Protein AF-A0A2V5TT77-F1 (afdb_monomer_lite)

Foldseek 3Di:
DLQVCLVVQVLLQQDWPDDPPQDDDPFDKDWDDDNFKTKMKTFAPCCVSVQSRCCNTRNHFPDDWDQDQPADWGKTKTWRDDRRQKTWMKMWTAAPVRTIMIMIMIGGHPPPPPDPRPQHVVSVNVVVVVCVVVVVVDVPLLLVLFVVAQVQCCVPPPVNVLVCLQANNVQKFWGWPPSVPQIKTWIWGDDLLWKIKIKIWGFDAPSVVSHTDDTDDWIKMWMWTFPAWDADPVRQIDTDIPTDPDIDGNVLSVVCSVVSNPCVSRPDDDDNPDHYPCSVSNSCNVCCVRVCCVPPVSVVVVVVVVVVVVVVVVVPDDPDDDDDDD

Structure (mmCIF, N/CA/C/O backbone):
data_AF-A0A2V5TT77-F1
#
_entry.id   AF-A0A2V5TT77-F1
#
loop_
_atom_site.group_PDB
_atom_site.id
_atom_site.type_symbol
_atom_site.label_atom_id
_atom_site.label_alt_id
_atom_site.label_comp_id
_atom_site.label_asym_id
_atom_site.label_entity_id
_atom_site.label_seq_id
_atom_site.pdbx_PDB_ins_code
_atom_site.Cartn_x
_atom_site.Cartn_y
_atom_site.Cartn_z
_atom_site.occupancy
_atom_site.B_iso_or_equiv
_atom_site.auth_seq_id
_atom_site.auth_comp_id
_atom_site.auth_asym_id
_atom_site.auth_atom_id
_atom_site.pdbx_PDB_model_num
ATOM 1 N N . MET A 1 1 ? -1.693 2.833 25.327 1.00 82.94 1 MET A N 1
ATOM 2 C CA . MET A 1 1 ? -2.095 4.091 24.664 1.00 82.94 1 MET A CA 1
ATOM 3 C C . MET A 1 1 ? -0.901 4.945 24.252 1.00 82.94 1 MET A C 1
ATOM 5 O O . MET A 1 1 ? -0.716 5.120 23.063 1.00 82.94 1 MET A O 1
ATOM 9 N N . GLY A 1 2 ? -0.061 5.432 25.177 1.00 81.69 2 GLY A N 1
ATOM 10 C CA . GLY A 1 2 ? 1.082 6.296 24.823 1.00 81.69 2 GLY A CA 1
ATOM 11 C C . GLY A 1 2 ? 1.991 5.713 23.731 1.00 81.69 2 GLY A C 1
ATOM 12 O O . GLY A 1 2 ? 2.209 6.351 22.710 1.00 81.69 2 GLY A O 1
ATOM 13 N N . ALA A 1 3 ? 2.405 4.448 23.866 1.00 80.44 3 ALA A N 1
ATOM 14 C CA . ALA A 1 3 ? 3.175 3.749 22.828 1.00 80.44 3 ALA A CA 1
ATOM 15 C C . ALA A 1 3 ? 2.463 3.684 21.459 1.00 80.44 3 ALA A C 1
ATOM 17 O O . ALA A 1 3 ? 3.113 3.726 20.420 1.00 80.44 3 ALA A O 1
ATOM 18 N N . PHE A 1 4 ? 1.128 3.620 21.452 1.00 81.94 4 PHE A N 1
ATOM 19 C CA . PHE A 1 4 ? 0.333 3.634 20.225 1.00 81.94 4 PHE A CA 1
ATOM 20 C C . PHE A 1 4 ? 0.364 5.017 19.560 1.00 81.94 4 PHE A C 1
ATOM 22 O O . PHE A 1 4 ? 0.617 5.098 18.364 1.00 81.94 4 PHE A O 1
ATOM 29 N N . ILE A 1 5 ? 0.231 6.104 20.333 1.00 85.88 5 ILE A N 1
ATOM 30 C CA . ILE A 1 5 ? 0.382 7.480 19.823 1.00 85.88 5 ILE A CA 1
ATOM 31 C C . ILE A 1 5 ? 1.762 7.681 19.191 1.00 85.88 5 ILE A C 1
ATOM 33 O O . ILE A 1 5 ? 1.839 8.141 18.058 1.00 85.88 5 ILE A O 1
ATOM 37 N N . LEU A 1 6 ? 2.844 7.291 19.876 1.00 83.56 6 LEU A N 1
ATOM 38 C CA . LEU A 1 6 ? 4.216 7.450 19.357 1.00 83.56 6 LEU A CA 1
ATOM 39 C C . LEU A 1 6 ? 4.449 6.657 18.071 1.00 83.56 6 LEU A C 1
ATOM 41 O O . LEU A 1 6 ? 5.282 7.023 17.253 1.00 83.56 6 LEU A O 1
ATOM 45 N N . ARG A 1 7 ? 3.721 5.560 17.880 1.00 79.19 7 ARG A N 1
ATOM 46 C CA . ARG A 1 7 ? 3.827 4.758 16.666 1.00 79.19 7 ARG A CA 1
ATOM 47 C C . ARG A 1 7 ? 3.025 5.341 15.503 1.00 79.19 7 ARG A C 1
ATOM 49 O O . ARG A 1 7 ? 3.466 5.244 14.359 1.00 79.19 7 ARG A O 1
ATOM 56 N N . MET A 1 8 ? 1.852 5.907 15.781 1.00 80.62 8 MET A N 1
ATOM 57 C CA . MET A 1 8 ? 0.969 6.462 14.752 1.00 80.62 8 MET A CA 1
ATOM 58 C C . MET A 1 8 ? 1.403 7.860 14.319 1.00 80.62 8 MET A C 1
ATOM 60 O O . MET A 1 8 ? 1.3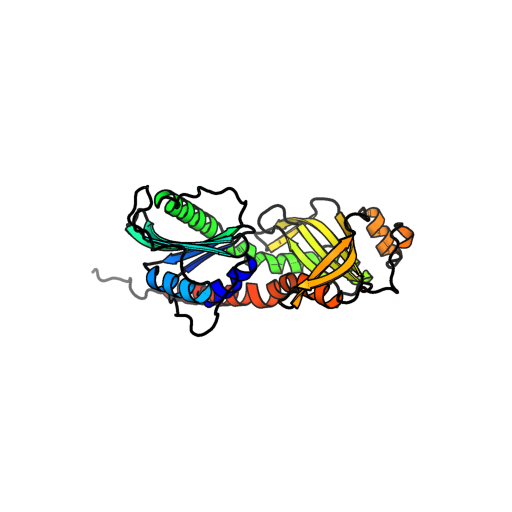99 8.151 13.131 1.00 80.62 8 MET A O 1
ATOM 64 N N . ALA A 1 9 ? 1.824 8.713 15.253 1.00 82.38 9 ALA A N 1
ATOM 65 C CA . ALA A 1 9 ? 2.057 10.128 14.983 1.00 82.38 9 ALA A CA 1
ATOM 66 C C . ALA A 1 9 ? 3.038 10.402 13.817 1.00 82.38 9 ALA A C 1
ATOM 68 O O . ALA A 1 9 ? 2.692 11.214 12.957 1.00 82.38 9 ALA A O 1
ATOM 69 N N . PRO A 1 10 ? 4.185 9.703 13.683 1.00 80.31 10 PRO A N 1
ATOM 70 C CA . PRO A 1 10 ? 5.094 9.917 12.552 1.00 80.31 10 PRO A CA 1
ATOM 71 C C . PRO A 1 10 ? 4.493 9.598 11.178 1.00 80.31 10 PRO A C 1
ATOM 73 O O . PRO A 1 10 ? 4.907 10.185 10.183 1.00 80.31 10 PRO A O 1
ATOM 76 N N . GLN A 1 11 ? 3.502 8.702 11.110 1.00 75.56 11 GLN A N 1
ATOM 77 C CA . GLN A 1 11 ? 2.815 8.347 9.857 1.00 75.56 11 GLN A CA 1
ATOM 78 C C . GLN A 1 11 ? 1.964 9.507 9.328 1.00 75.56 11 GLN A C 1
ATOM 80 O O . GLN A 1 11 ? 1.742 9.619 8.128 1.00 75.56 11 GLN A O 1
ATOM 85 N N . TYR A 1 12 ? 1.550 10.394 10.229 1.00 74.25 12 TYR A N 1
ATOM 86 C CA . TYR A 1 12 ? 0.864 11.646 9.937 1.00 74.25 12 TYR A CA 1
ATOM 87 C C . TYR A 1 12 ? 1.848 12.815 10.030 1.00 74.25 12 TYR A C 1
ATOM 89 O O . TYR A 1 12 ? 1.495 13.876 10.506 1.00 74.25 12 TYR A O 1
ATOM 97 N N . GLY A 1 13 ? 3.128 12.628 9.700 1.00 74.69 13 GLY A N 1
ATOM 98 C CA . GLY A 1 13 ? 4.102 13.725 9.641 1.00 74.69 13 GLY A CA 1
ATOM 99 C C . GLY A 1 13 ? 4.530 14.336 10.985 1.00 74.69 13 GLY A C 1
ATOM 100 O O . GLY A 1 13 ? 5.342 15.267 10.994 1.00 74.69 13 GLY A O 1
ATOM 101 N N . VAL A 1 14 ? 4.060 13.827 12.130 1.00 81.94 14 VAL A N 1
ATOM 102 C CA . VAL A 1 14 ? 4.482 14.351 13.437 1.00 81.94 14 VAL A CA 1
ATOM 103 C C . VAL A 1 14 ? 5.933 13.987 13.723 1.00 81.94 14 VAL A C 1
ATOM 105 O O . VAL A 1 14 ? 6.308 12.817 13.783 1.00 81.94 14 VAL A O 1
ATOM 108 N N . CYS A 1 15 ? 6.741 15.006 14.000 1.00 83.06 15 CYS A N 1
ATOM 109 C CA . CYS A 1 15 ? 8.088 14.826 14.523 1.00 83.06 15 CYS A CA 1
ATOM 110 C C . CYS A 1 15 ? 8.038 14.594 16.042 1.00 83.06 15 CYS A C 1
ATOM 112 O O . CYS A 1 15 ? 7.534 15.440 16.783 1.00 83.06 15 CYS A O 1
ATOM 114 N N . LEU A 1 16 ? 8.551 13.452 16.504 1.00 85.38 16 LEU A N 1
ATOM 115 C CA . LEU A 1 16 ? 8.661 13.130 17.929 1.00 85.38 16 LEU A CA 1
ATOM 116 C C . LEU A 1 16 ? 10.009 13.611 18.478 1.00 85.38 16 LEU A C 1
ATOM 118 O O . LEU A 1 16 ? 11.055 13.293 17.919 1.00 85.38 16 LEU A O 1
ATOM 122 N N . LEU A 1 17 ? 9.980 14.329 19.600 1.00 83.75 17 LEU A N 1
ATOM 123 C CA . LEU A 1 17 ? 11.167 14.822 20.305 1.00 83.75 17 LEU A CA 1
ATOM 124 C C . LEU A 1 17 ? 11.697 13.813 21.330 1.00 83.75 17 LEU A C 1
ATOM 126 O O . LEU A 1 17 ? 12.905 13.693 21.514 1.00 83.75 17 LEU A O 1
ATOM 130 N N . THR A 1 18 ? 10.805 13.080 22.004 1.00 84.12 18 THR A N 1
ATOM 131 C CA . THR A 1 18 ? 11.184 12.005 22.931 1.00 84.12 18 THR A CA 1
ATOM 132 C C . THR A 1 18 ? 10.195 10.849 22.883 1.00 84.12 18 THR A C 1
ATOM 134 O O . THR A 1 18 ? 8.990 11.037 22.725 1.00 84.12 18 THR A O 1
ATOM 137 N N . THR A 1 19 ? 10.714 9.638 23.054 1.00 84.19 19 THR A N 1
ATOM 138 C CA . THR A 1 19 ? 9.932 8.397 23.148 1.00 84.19 19 THR A CA 1
ATOM 139 C C . THR A 1 19 ? 10.157 7.656 24.469 1.00 84.19 19 THR A C 1
ATOM 141 O O . THR A 1 19 ? 9.402 6.741 24.793 1.00 84.19 19 THR A O 1
ATOM 144 N N . ASN A 1 20 ? 11.145 8.079 25.268 1.00 79.50 20 ASN A N 1
ATOM 145 C CA . ASN A 1 20 ? 11.543 7.444 26.525 1.00 79.50 20 ASN A CA 1
ATOM 146 C C . ASN A 1 20 ? 11.097 8.270 27.742 1.00 79.50 20 ASN A C 1
ATOM 148 O O . ASN A 1 20 ? 11.046 9.498 27.690 1.00 79.50 20 ASN A O 1
ATOM 152 N N . GLY A 1 21 ? 10.789 7.597 28.859 1.00 79.69 21 GLY A N 1
ATOM 153 C CA . GLY A 1 21 ? 10.415 8.262 30.121 1.00 79.69 21 GLY A CA 1
ATOM 154 C C . GLY A 1 21 ? 9.074 9.010 30.076 1.00 79.69 21 GLY A C 1
ATOM 155 O O . GLY A 1 21 ? 8.830 9.924 30.871 1.00 79.69 21 GLY A O 1
ATOM 156 N N . LEU A 1 22 ? 8.209 8.652 29.124 1.00 84.44 22 LEU A N 1
ATOM 157 C CA . LEU A 1 22 ? 6.891 9.254 28.964 1.00 84.44 22 LEU A CA 1
ATOM 158 C C . LEU A 1 22 ? 5.895 8.688 29.989 1.00 84.44 22 LEU A C 1
ATOM 160 O O . LEU A 1 22 ? 5.942 7.493 30.294 1.00 84.44 22 LEU A O 1
ATOM 164 N N . PRO A 1 23 ? 4.985 9.521 30.528 1.00 79.62 23 PRO A N 1
ATOM 165 C CA . PRO A 1 23 ? 4.020 9.074 31.524 1.00 79.62 23 PRO A CA 1
ATOM 166 C C . PRO A 1 23 ? 3.061 8.032 30.937 1.00 79.62 23 PRO A C 1
ATOM 168 O O . PRO A 1 23 ? 2.605 8.144 29.797 1.00 79.62 23 PRO A O 1
ATOM 171 N N . ALA A 1 24 ? 2.725 7.017 31.732 1.00 80.19 24 ALA A N 1
ATOM 172 C CA . ALA A 1 24 ? 1.688 6.066 31.363 1.00 80.19 24 ALA A CA 1
ATOM 173 C C . ALA A 1 24 ? 0.311 6.746 31.387 1.00 80.19 24 ALA A C 1
ATOM 175 O O . ALA A 1 24 ? 0.015 7.545 32.274 1.00 80.19 24 ALA A O 1
ATOM 176 N N . ILE A 1 25 ? -0.549 6.381 30.436 1.00 85.19 25 ILE A N 1
ATOM 177 C CA . ILE A 1 25 ? -1.944 6.830 30.394 1.00 85.19 25 ILE A CA 1
ATOM 178 C C . ILE A 1 25 ? -2.827 5.580 30.459 1.00 85.19 25 ILE A C 1
ATOM 180 O O . ILE A 1 25 ? -3.078 4.956 29.420 1.00 85.19 25 ILE A O 1
ATOM 184 N N . PRO A 1 26 ? -3.237 5.153 31.669 1.00 80.31 26 PRO A N 1
ATOM 185 C CA . PRO A 1 26 ? -3.979 3.915 31.893 1.00 80.31 26 PRO A CA 1
ATOM 186 C C . PRO A 1 26 ? -5.482 4.123 31.653 1.00 80.31 26 PRO A C 1
ATOM 188 O O . PRO A 1 26 ? -6.313 3.806 32.501 1.00 80.31 26 PRO A O 1
ATOM 191 N N . ALA A 1 27 ? -5.831 4.707 30.511 1.00 77.00 27 ALA A N 1
ATOM 192 C CA . ALA A 1 27 ? -7.216 4.932 30.126 1.00 77.00 27 ALA A CA 1
ATOM 193 C C . ALA A 1 27 ? -7.778 3.724 29.371 1.00 77.00 27 ALA A C 1
ATOM 195 O O . ALA A 1 27 ? -7.040 2.978 28.722 1.00 77.00 27 ALA A O 1
ATOM 196 N N . LYS A 1 28 ? -9.104 3.570 29.392 1.00 77.25 28 LYS A N 1
ATOM 197 C CA . LYS A 1 28 ? -9.806 2.831 28.338 1.00 77.25 28 LYS A CA 1
ATOM 198 C C . LYS A 1 28 ? -9.958 3.774 27.155 1.00 77.25 28 LYS A C 1
ATOM 200 O O . LYS A 1 28 ? -10.452 4.882 27.335 1.00 77.25 28 LYS A O 1
ATOM 205 N N . TRP A 1 29 ? -9.529 3.349 25.975 1.00 82.31 29 TRP A N 1
ATOM 206 C CA . TRP A 1 29 ? -9.508 4.207 24.796 1.00 82.31 29 TRP A CA 1
ATOM 207 C C . TRP A 1 29 ? -9.957 3.463 23.542 1.00 82.31 29 TRP A C 1
ATOM 209 O O . TRP A 1 29 ? -9.894 2.235 23.473 1.00 82.31 29 TRP A O 1
ATOM 219 N N . ARG A 1 30 ? -10.423 4.234 22.562 1.00 73.00 30 ARG A N 1
ATOM 220 C CA . ARG A 1 30 ? -10.772 3.812 21.200 1.00 73.00 30 ARG A CA 1
ATOM 221 C C . ARG A 1 30 ? -10.125 4.778 20.213 1.00 73.00 30 ARG A C 1
ATOM 223 O O . ARG A 1 30 ? -9.748 5.877 20.614 1.00 73.00 30 ARG A O 1
ATOM 230 N N . PHE A 1 31 ? -9.976 4.381 18.953 1.00 77.38 31 PHE A N 1
ATOM 231 C CA . PHE A 1 31 ? -9.334 5.215 17.938 1.00 77.38 31 PHE A CA 1
ATOM 232 C C . PHE A 1 31 ? -10.024 5.110 16.579 1.00 77.38 31 PHE A C 1
ATOM 234 O O . PHE A 1 31 ? -10.705 4.123 16.307 1.00 77.38 31 PHE A O 1
ATOM 241 N N . LYS A 1 32 ? -9.803 6.119 15.738 1.00 71.25 32 LYS A N 1
ATOM 242 C CA . LYS A 1 32 ? -10.111 6.141 14.308 1.00 71.25 32 LYS A CA 1
ATOM 243 C C . LYS A 1 32 ? -8.853 6.596 13.568 1.00 71.25 32 LYS A C 1
ATOM 245 O O . LYS A 1 32 ? -8.144 7.479 14.043 1.00 71.25 32 LYS A O 1
ATOM 250 N N . ALA A 1 33 ? -8.564 5.981 12.428 1.00 71.56 33 ALA A N 1
ATOM 251 C CA . ALA A 1 33 ? -7.450 6.362 11.572 1.00 71.56 33 ALA A CA 1
ATOM 252 C C . ALA A 1 33 ? -7.870 6.257 10.102 1.00 71.56 33 ALA A C 1
ATOM 254 O O . ALA A 1 33 ? -8.373 5.217 9.680 1.00 71.56 33 ALA A O 1
ATOM 255 N N . ASP A 1 34 ? -7.656 7.317 9.333 1.00 74.31 34 ASP A N 1
ATOM 256 C CA . ASP A 1 34 ? -7.772 7.333 7.875 1.00 74.31 34 ASP A CA 1
ATOM 257 C C . ASP A 1 34 ? -6.546 8.029 7.255 1.00 74.31 34 ASP A C 1
ATOM 259 O O . ASP A 1 34 ? -5.559 8.276 7.948 1.00 74.31 34 ASP A O 1
ATOM 263 N N . SER A 1 35 ? -6.547 8.299 5.947 1.00 67.88 35 SER A N 1
ATOM 264 C CA . SER A 1 35 ? -5.390 8.909 5.274 1.00 67.88 35 SER A CA 1
ATOM 265 C C . SER A 1 35 ? -5.084 10.341 5.732 1.00 67.88 35 SER A C 1
ATOM 267 O O . SER A 1 35 ? -3.993 10.837 5.461 1.00 67.88 35 SER A O 1
ATOM 269 N N . ASN A 1 36 ? -6.034 11.016 6.387 1.00 69.38 36 ASN A N 1
ATOM 270 C CA . ASN A 1 36 ? -5.960 12.437 6.722 1.00 69.38 36 ASN A CA 1
ATOM 271 C C . ASN A 1 36 ? -6.058 12.714 8.224 1.00 69.38 36 ASN A C 1
ATOM 273 O O . ASN A 1 36 ? -5.613 13.771 8.669 1.00 69.38 36 ASN A O 1
ATOM 277 N N . GLU A 1 37 ? -6.639 11.794 8.990 1.00 77.50 37 GLU A N 1
ATOM 278 C CA . GLU A 1 37 ? -6.926 11.961 10.407 1.00 77.50 37 GLU A CA 1
ATOM 279 C C . GLU A 1 37 ? -6.512 10.722 11.207 1.00 77.50 37 GLU A C 1
ATOM 281 O O . GLU A 1 37 ? -6.808 9.584 10.838 1.00 77.50 37 GLU A O 1
ATOM 286 N N . PHE A 1 38 ? -5.899 10.956 12.362 1.00 79.75 38 PHE A N 1
ATOM 287 C CA . PHE A 1 38 ? -5.790 9.977 13.434 1.00 79.75 38 PHE A CA 1
ATOM 288 C C . PHE A 1 38 ? -6.371 10.555 14.716 1.00 79.75 38 PHE A C 1
ATOM 290 O O . PHE A 1 38 ? -5.829 11.520 15.246 1.00 79.75 38 PHE A O 1
ATOM 297 N N . SER A 1 39 ? -7.429 9.948 15.247 1.00 79.69 39 SER A N 1
ATOM 298 C CA . SER A 1 39 ? -8.074 10.382 16.484 1.00 79.69 39 SER A CA 1
ATOM 299 C C . SER A 1 39 ? -8.205 9.265 17.516 1.00 79.69 39 SER A C 1
ATOM 301 O O . SER A 1 39 ? -8.330 8.083 17.198 1.00 79.69 39 SER A O 1
ATOM 303 N N . LEU A 1 40 ? -8.137 9.646 18.789 1.00 80.06 40 LEU A N 1
ATOM 304 C CA . LEU A 1 40 ? -8.276 8.799 19.967 1.00 80.06 40 LEU A CA 1
ATOM 305 C C . LEU A 1 40 ? -9.312 9.407 20.901 1.00 80.06 40 LEU A C 1
ATOM 307 O O . LEU A 1 40 ? -9.337 10.620 21.095 1.00 80.06 40 LEU A O 1
ATOM 311 N N . VAL A 1 41 ? -10.101 8.555 21.549 1.00 76.06 41 VAL A N 1
ATOM 312 C CA . VAL A 1 41 ? -10.999 8.974 22.625 1.00 76.06 41 VAL A CA 1
ATOM 313 C C . VAL A 1 41 ? -10.831 8.067 23.827 1.00 76.06 41 VAL A C 1
ATOM 315 O O . VAL A 1 41 ? -10.813 6.843 23.701 1.00 76.06 41 VAL A O 1
ATOM 318 N N . LEU A 1 42 ? -10.680 8.684 24.990 1.00 80.75 42 LEU A N 1
ATOM 319 C CA . LEU A 1 42 ? -10.464 8.060 26.281 1.00 80.75 42 LEU A CA 1
ATOM 320 C C . LEU A 1 42 ? -11.719 8.258 27.128 1.00 80.75 42 LEU A C 1
ATOM 322 O O . LEU A 1 42 ? -12.207 9.380 27.251 1.00 80.75 42 LEU A O 1
ATOM 326 N N . ALA A 1 43 ? -12.201 7.192 27.758 1.00 77.94 43 ALA A N 1
ATOM 327 C CA . ALA A 1 43 ? -13.280 7.294 28.734 1.00 77.94 43 ALA A CA 1
ATOM 328 C C . ALA A 1 43 ? -12.731 7.879 30.044 1.00 77.94 43 ALA A C 1
ATOM 330 O O . ALA A 1 43 ? -11.895 7.232 30.672 1.00 77.94 43 ALA A O 1
ATOM 331 N N . GLY A 1 44 ? -13.213 9.051 30.465 1.00 76.69 44 GLY A N 1
ATOM 332 C CA . GLY A 1 44 ? -12.782 9.782 31.663 1.00 76.69 44 GLY A CA 1
ATOM 333 C C . GLY A 1 44 ? -11.984 11.062 31.379 1.00 76.69 44 GLY A C 1
ATOM 334 O O . GLY A 1 44 ? -11.651 11.368 30.231 1.00 76.69 44 GLY A O 1
ATOM 335 N N . ASP A 1 45 ? -11.657 11.802 32.446 1.00 81.50 45 ASP A N 1
ATOM 336 C CA . ASP A 1 45 ? -10.757 12.959 32.368 1.00 81.50 45 ASP A CA 1
ATOM 337 C C . ASP A 1 45 ? -9.293 12.516 32.445 1.00 81.50 45 ASP A C 1
ATOM 339 O O . ASP A 1 45 ? -8.766 12.182 33.508 1.00 81.50 45 ASP A O 1
ATOM 343 N N . TYR A 1 46 ? -8.639 12.506 31.297 1.00 85.31 46 TYR A N 1
ATOM 344 C CA . TYR A 1 46 ? -7.226 12.200 31.130 1.00 85.31 46 TYR A CA 1
ATOM 345 C C . TYR A 1 46 ? -6.483 13.354 30.457 1.00 85.31 46 TYR A C 1
ATOM 347 O O . TYR A 1 46 ? -5.351 13.169 29.999 1.00 85.31 46 TYR A O 1
ATOM 355 N N . PHE A 1 47 ? -7.098 14.540 30.374 1.00 81.06 47 PHE A N 1
ATOM 356 C CA . PHE A 1 47 ? -6.475 15.690 29.734 1.00 81.06 47 PHE A CA 1
ATOM 357 C C . PHE A 1 47 ? -5.120 16.042 30.353 1.00 81.06 47 PHE A C 1
ATOM 359 O O . PHE A 1 47 ? -4.169 16.154 29.587 1.00 81.06 47 PHE A O 1
ATOM 366 N N . PRO A 1 48 ? -4.937 16.140 31.685 1.00 77.88 48 PRO A N 1
ATOM 367 C CA . PRO A 1 48 ? -3.629 16.475 32.253 1.00 77.88 48 PRO A CA 1
ATOM 368 C C . PRO A 1 48 ? -2.533 15.463 31.890 1.00 77.88 48 PRO A C 1
ATOM 370 O O . PRO A 1 48 ? -1.394 15.839 31.603 1.00 77.88 48 PRO A O 1
ATOM 373 N N . GLN A 1 49 ? -2.869 14.172 31.871 1.00 85.94 49 GLN A N 1
ATOM 374 C CA . GLN A 1 49 ? -1.947 13.081 31.565 1.00 85.94 49 GLN A CA 1
ATOM 375 C C . GLN A 1 49 ? -1.592 13.075 30.078 1.00 85.94 49 GLN A C 1
ATOM 377 O O . GLN A 1 49 ? -0.419 12.946 29.729 1.00 85.94 49 GLN A O 1
ATOM 382 N N . LEU A 1 50 ? -2.590 13.253 29.210 1.00 85.31 50 LEU A N 1
ATOM 383 C CA . LEU A 1 50 ? -2.405 13.325 27.765 1.00 85.31 50 LEU A CA 1
ATOM 384 C C . LEU A 1 50 ? -1.671 14.603 27.356 1.00 85.31 50 LEU A C 1
ATOM 386 O O . LEU A 1 50 ? -0.735 14.535 26.567 1.00 85.31 50 LEU A O 1
ATOM 390 N N . HIS A 1 51 ? -2.001 15.733 27.977 1.00 83.56 51 HIS A N 1
ATOM 391 C CA . HIS A 1 51 ? -1.304 16.999 27.800 1.00 83.56 51 HIS A CA 1
ATOM 392 C C . HIS A 1 51 ? 0.169 16.869 28.209 1.00 83.56 51 HIS A C 1
ATOM 394 O O . HIS A 1 51 ? 1.072 17.184 27.441 1.00 83.56 51 HIS A O 1
ATOM 400 N N . THR A 1 52 ? 0.448 16.314 29.392 1.00 81.31 52 THR A N 1
ATOM 401 C CA . THR A 1 52 ? 1.830 16.089 29.856 1.00 81.31 52 THR A CA 1
ATOM 402 C C . THR A 1 52 ? 2.595 15.145 28.929 1.00 81.31 52 THR A C 1
ATOM 404 O O . THR A 1 52 ? 3.768 15.375 28.632 1.00 81.31 52 THR A O 1
ATOM 407 N N . PHE A 1 53 ? 1.938 14.081 28.466 1.00 90.38 53 PHE A N 1
ATOM 408 C CA . PHE A 1 53 ? 2.514 13.130 27.524 1.00 90.38 53 PHE A CA 1
ATOM 409 C C . PHE A 1 53 ? 2.904 13.805 26.210 1.00 90.38 53 PHE A C 1
ATOM 411 O O . PHE A 1 53 ? 4.051 13.680 25.790 1.00 90.38 53 PHE A O 1
ATOM 418 N N . LEU A 1 54 ? 1.984 14.550 25.593 1.00 87.31 54 LEU A N 1
ATOM 419 C CA . LEU A 1 54 ? 2.213 15.237 24.323 1.00 87.31 54 LEU A CA 1
ATOM 420 C C . LEU A 1 54 ? 3.254 16.346 24.472 1.00 87.31 54 LEU A C 1
ATOM 422 O O . LEU A 1 54 ? 4.185 16.401 23.679 1.00 87.31 54 LEU A O 1
ATOM 426 N N . THR A 1 55 ? 3.194 17.136 25.545 1.00 82.94 55 THR A N 1
ATOM 427 C CA . THR A 1 55 ? 4.187 18.187 25.820 1.00 82.94 55 THR A CA 1
ATOM 428 C C . THR A 1 55 ? 5.610 17.639 25.847 1.00 82.94 55 THR A C 1
ATOM 430 O O . THR A 1 55 ? 6.533 18.266 25.331 1.00 82.94 55 THR A O 1
ATOM 433 N N . ARG A 1 56 ? 5.801 16.440 26.407 1.00 83.19 56 ARG A N 1
ATOM 434 C CA . ARG A 1 56 ? 7.100 15.761 26.375 1.00 83.19 56 ARG A CA 1
ATOM 435 C C . ARG A 1 56 ? 7.395 15.164 25.001 1.00 83.19 56 ARG A C 1
ATOM 437 O O . ARG A 1 56 ? 8.496 15.350 24.498 1.00 83.19 56 ARG A O 1
ATOM 444 N N . ALA A 1 57 ? 6.433 14.456 24.411 1.00 85.81 57 ALA A N 1
ATOM 445 C CA . ALA A 1 57 ? 6.614 13.691 23.180 1.00 85.81 57 ALA A CA 1
ATOM 446 C C . ALA A 1 57 ? 6.844 14.562 21.937 1.00 85.81 57 ALA A C 1
ATOM 448 O O . ALA A 1 57 ? 7.655 14.190 21.095 1.00 85.81 57 ALA A O 1
ATOM 449 N N . VAL A 1 58 ? 6.150 15.696 21.812 1.00 85.94 58 VAL A N 1
ATOM 450 C CA . VAL A 1 58 ? 6.140 16.538 20.599 1.00 85.94 58 VAL A CA 1
ATOM 451 C C . VAL A 1 58 ? 6.589 17.982 20.836 1.00 85.94 58 VAL A C 1
ATOM 453 O O . VAL A 1 58 ? 6.841 18.696 19.869 1.00 85.94 58 VAL A O 1
ATOM 456 N N . GLY A 1 59 ? 6.736 18.406 22.095 1.00 82.69 59 GLY A N 1
ATOM 457 C CA . GLY A 1 59 ? 7.110 19.772 22.472 1.00 82.69 59 GLY A CA 1
ATOM 458 C C . GLY A 1 59 ? 5.952 20.570 23.084 1.00 82.69 59 GLY A C 1
ATOM 459 O O . GLY A 1 59 ? 4.834 20.064 23.175 1.00 82.69 59 GLY A O 1
ATOM 460 N N . PRO A 1 60 ? 6.205 21.803 23.559 1.00 79.56 60 PRO A N 1
ATOM 461 C CA . PRO A 1 60 ? 5.199 22.612 24.242 1.00 79.56 60 PRO A CA 1
ATOM 462 C C . PRO A 1 60 ? 4.024 22.981 23.329 1.00 79.56 60 PRO A C 1
ATOM 464 O O . PRO A 1 60 ? 4.193 23.194 22.130 1.00 79.56 60 PRO A O 1
ATOM 467 N N . ALA A 1 61 ? 2.836 23.104 23.923 1.00 73.88 61 ALA A N 1
ATOM 468 C CA . ALA A 1 61 ? 1.662 23.630 23.237 1.00 73.88 61 ALA A CA 1
ATOM 469 C C . ALA A 1 61 ? 1.887 25.084 22.768 1.00 73.88 61 ALA A C 1
ATOM 471 O O . ALA A 1 61 ? 2.543 25.872 23.455 1.00 73.88 61 ALA A O 1
ATOM 472 N N . LEU A 1 62 ? 1.319 25.458 21.617 1.00 66.38 62 LEU A N 1
ATOM 473 C CA . LEU A 1 62 ? 1.287 26.839 21.136 1.00 66.38 62 LEU A CA 1
ATOM 474 C C . LEU A 1 62 ? 0.220 27.618 21.917 1.00 66.38 62 LEU A C 1
ATOM 476 O O . LEU A 1 62 ? -0.899 27.823 21.451 1.00 66.38 62 LEU A O 1
ATOM 480 N N . GLY A 1 63 ? 0.581 28.023 23.132 1.00 64.94 63 GLY A N 1
ATOM 481 C CA . GLY A 1 63 ? -0.271 28.783 24.040 1.00 64.94 63 GLY A CA 1
ATOM 482 C C . GLY A 1 63 ? -0.814 27.961 25.206 1.00 64.94 63 GLY A C 1
ATOM 483 O O . GLY A 1 63 ? -0.708 26.733 25.256 1.00 64.94 63 GLY A O 1
ATOM 484 N N . SER A 1 64 ? -1.380 28.670 26.180 1.00 58.91 64 SER A N 1
ATOM 485 C CA . SER A 1 64 ? -2.013 28.048 27.340 1.00 58.91 64 SER A CA 1
ATOM 486 C C . SER A 1 64 ? -3.272 27.284 26.922 1.00 58.91 64 SER A C 1
ATOM 488 O O . SER A 1 64 ? -4.003 27.766 26.051 1.00 58.91 64 SER A O 1
ATOM 490 N N . PRO A 1 65 ? -3.574 26.137 27.559 1.00 62.22 65 PRO A N 1
ATOM 491 C CA . PRO A 1 65 ? -4.863 25.489 27.391 1.00 62.22 65 PRO A CA 1
ATOM 492 C C . PRO A 1 65 ? -6.005 26.474 27.639 1.00 62.22 65 PRO A C 1
ATOM 494 O O . PRO A 1 65 ? -5.967 27.246 28.599 1.00 62.22 65 PRO A O 1
ATOM 497 N N . THR A 1 66 ? -7.014 26.454 26.776 1.00 58.81 66 THR A N 1
ATOM 498 C CA . THR A 1 66 ? -8.177 27.341 26.901 1.00 58.81 66 THR A CA 1
ATOM 499 C C . THR A 1 66 ? -9.360 26.559 27.457 1.00 58.81 66 THR A C 1
ATOM 501 O O . THR A 1 66 ? -9.552 25.394 27.112 1.00 58.81 66 THR A O 1
ATOM 504 N N . THR A 1 67 ? -10.124 27.183 28.359 1.00 49.47 67 THR A N 1
ATOM 505 C CA . THR A 1 67 ? -11.268 26.562 29.057 1.00 49.47 67 THR A CA 1
ATOM 506 C C . THR A 1 67 ? -12.625 26.891 28.429 1.00 49.47 67 THR A C 1
ATOM 508 O O . THR A 1 67 ? -13.657 26.504 28.964 1.00 49.47 67 THR A O 1
ATOM 511 N N . ASN A 1 68 ? -12.637 27.627 27.313 1.00 49.59 68 ASN A N 1
ATOM 512 C CA . ASN A 1 68 ? -13.850 28.126 26.674 1.00 49.59 68 ASN A CA 1
ATOM 513 C C . ASN A 1 68 ? -13.768 27.892 25.159 1.00 49.59 68 ASN A C 1
ATOM 515 O O . ASN A 1 68 ? -13.300 28.762 24.423 1.00 49.59 68 ASN A O 1
ATOM 519 N N . SER A 1 69 ? -14.242 26.738 24.685 1.00 42.72 69 SER A N 1
ATOM 520 C CA . SER A 1 69 ? -14.662 26.633 23.284 1.00 42.72 69 SER A CA 1
ATOM 521 C C . SER A 1 69 ? -15.981 27.406 23.139 1.00 42.72 69 SER A C 1
ATOM 523 O O . SER A 1 69 ? -16.903 27.166 23.923 1.00 42.72 69 SER A O 1
ATOM 525 N N . PRO A 1 70 ? -16.103 28.357 22.198 1.00 36.50 70 PRO A N 1
ATOM 526 C CA . PRO A 1 70 ? -17.333 29.113 21.993 1.00 36.50 70 PRO A CA 1
ATOM 527 C C . PRO A 1 70 ? -18.413 28.175 21.426 1.00 36.50 70 PRO A C 1
ATOM 529 O O . PRO A 1 70 ? -18.500 27.978 20.220 1.00 36.50 70 PRO A O 1
ATOM 532 N N . GLY A 1 71 ? -19.190 27.538 22.309 1.00 39.31 71 GLY A N 1
ATOM 533 C CA . GLY A 1 71 ? -20.252 26.597 21.935 1.00 39.31 71 GLY A CA 1
ATOM 534 C C . GLY A 1 71 ? -20.419 25.417 22.902 1.00 39.31 71 GLY A C 1
ATOM 535 O O . GLY A 1 71 ? -20.027 24.295 22.598 1.00 39.31 71 GLY A O 1
ATOM 536 N N . GLU A 1 72 ? -21.022 25.709 24.055 1.00 46.16 72 GLU A N 1
ATOM 537 C CA . GLU A 1 72 ? -21.976 24.873 24.815 1.00 46.16 72 GLU A CA 1
ATOM 538 C C . GLU A 1 72 ? -21.582 23.697 25.735 1.00 46.16 72 GLU A C 1
ATOM 540 O O . GLU A 1 72 ? -22.471 23.251 26.453 1.00 46.16 72 GLU A O 1
ATOM 545 N N . LEU A 1 73 ? -20.321 23.288 25.935 1.00 43.41 73 LEU A N 1
ATOM 546 C CA . LEU A 1 73 ? -19.969 22.510 27.151 1.00 43.41 73 LEU A CA 1
ATOM 547 C C . LEU A 1 73 ? -18.597 22.919 27.717 1.00 43.41 73 LEU A C 1
ATOM 549 O O . LEU A 1 73 ? -17.684 23.200 26.940 1.00 43.41 73 LEU A O 1
ATOM 553 N N . PRO A 1 74 ? -18.420 22.953 29.055 1.00 49.72 74 PRO A N 1
ATOM 554 C CA . PRO A 1 74 ? -17.134 23.264 29.670 1.00 49.72 74 PRO A CA 1
ATOM 555 C C . PRO A 1 74 ? -16.114 22.178 29.318 1.00 49.72 74 PRO A C 1
ATOM 557 O O . PRO A 1 74 ? -16.306 21.000 29.628 1.00 49.72 74 PRO A O 1
ATOM 560 N N . GLY A 1 75 ? -15.024 22.587 28.677 1.00 54.00 75 GLY A N 1
ATOM 561 C CA . GLY A 1 75 ? -13.952 21.700 28.255 1.00 54.00 75 GLY A CA 1
ATOM 562 C C . GLY A 1 75 ? -12.615 22.423 28.226 1.00 54.00 75 GLY A C 1
ATOM 563 O O . GLY A 1 75 ? -12.559 23.651 28.229 1.00 54.00 75 GLY A O 1
ATOM 564 N N . ILE A 1 76 ? -11.533 21.654 28.243 1.00 54.12 76 ILE A N 1
ATOM 565 C CA . ILE A 1 76 ? -10.167 22.177 28.189 1.00 54.12 76 ILE A CA 1
ATOM 566 C C . ILE A 1 76 ? -9.478 21.634 26.946 1.00 54.12 76 ILE A C 1
ATOM 568 O O . ILE A 1 76 ? -9.526 20.430 26.711 1.00 54.12 76 ILE A O 1
ATOM 572 N N . THR A 1 77 ? -8.835 22.508 26.170 1.00 59.16 77 THR A N 1
ATOM 573 C CA . THR A 1 77 ? -8.179 22.138 24.906 1.00 59.16 77 THR A CA 1
ATOM 574 C C . THR A 1 77 ? -6.766 22.700 24.844 1.00 59.16 77 THR A C 1
ATOM 576 O O . THR A 1 77 ? -6.537 23.859 25.193 1.00 59.16 77 THR A O 1
ATOM 579 N N . ALA A 1 78 ? -5.819 21.890 24.368 1.00 56.47 78 ALA A N 1
ATOM 580 C CA . ALA A 1 78 ? -4.443 22.290 24.083 1.00 56.47 78 ALA A CA 1
ATOM 581 C C . ALA A 1 78 ? -4.084 22.006 22.618 1.00 56.47 78 ALA A C 1
ATOM 583 O O . ALA A 1 78 ? -4.420 20.949 22.076 1.00 56.47 78 ALA A O 1
ATOM 584 N N . TYR A 1 79 ? -3.369 22.949 22.001 1.00 63.09 79 TYR A N 1
ATOM 585 C CA . TYR A 1 79 ? -2.921 22.883 20.612 1.00 63.09 79 TYR A CA 1
ATOM 586 C C . TYR A 1 79 ? -1.397 22.793 20.553 1.00 63.09 79 TYR A C 1
ATOM 588 O O . TYR A 1 79 ? -0.713 23.650 21.101 1.00 63.09 79 TYR A O 1
ATOM 596 N N . TYR A 1 80 ? -0.852 21.781 19.881 1.00 63.78 80 TYR A N 1
ATOM 597 C CA . TYR A 1 80 ? 0.595 21.512 19.855 1.00 63.78 80 TYR A CA 1
ATOM 598 C C . TYR A 1 80 ? 1.312 22.027 18.605 1.00 63.78 80 TYR A C 1
ATOM 600 O O . TYR A 1 80 ? 2.519 21.850 18.469 1.00 63.78 80 TYR A O 1
ATOM 608 N N . GLY A 1 81 ? 0.594 22.721 17.719 1.00 56.25 81 GLY A N 1
ATOM 609 C CA . GLY A 1 81 ? 1.185 23.356 16.547 1.00 56.25 81 GLY A CA 1
ATOM 610 C C . GLY A 1 81 ? 1.198 22.508 15.286 1.00 56.25 81 GLY A C 1
ATOM 611 O O . GLY A 1 81 ? 0.636 21.415 15.238 1.00 56.25 81 GLY A O 1
ATOM 612 N N . THR A 1 82 ? 1.830 23.077 14.255 1.00 54.66 82 THR A N 1
ATOM 613 C CA . THR A 1 82 ? 2.089 22.438 12.965 1.00 54.66 82 THR A CA 1
ATOM 614 C C . THR A 1 82 ? 3.515 21.904 12.920 1.00 54.66 82 THR A C 1
ATOM 616 O O . THR A 1 82 ? 4.445 22.665 12.658 1.00 54.66 82 THR A O 1
ATOM 619 N N . ASN A 1 83 ? 3.694 20.602 13.130 1.00 52.19 83 ASN A N 1
ATOM 620 C CA . ASN A 1 83 ? 4.939 19.922 12.767 1.00 52.19 83 ASN A CA 1
ATOM 621 C C . ASN A 1 83 ? 4.736 19.301 11.386 1.00 52.19 83 ASN A C 1
ATOM 623 O O . ASN A 1 83 ? 3.789 18.551 11.194 1.00 52.19 83 ASN A O 1
ATOM 627 N N . SER A 1 84 ? 5.576 19.653 10.410 1.00 53.94 84 SER A N 1
ATOM 628 C CA . SER A 1 84 ? 5.525 19.083 9.050 1.00 53.94 84 SER A CA 1
ATOM 629 C C . SER A 1 84 ? 4.156 19.177 8.349 1.00 53.94 84 SER A C 1
ATOM 631 O O . SER A 1 84 ? 3.819 18.321 7.537 1.00 53.94 84 SER A O 1
ATOM 633 N N . GLY A 1 85 ? 3.355 20.204 8.657 1.00 58.28 85 GLY A N 1
ATOM 634 C CA . GLY A 1 85 ? 2.037 20.389 8.044 1.00 58.28 85 GLY A CA 1
ATOM 635 C C . GLY A 1 85 ? 0.906 19.570 8.674 1.00 58.28 85 GLY A C 1
ATOM 636 O O . GLY A 1 85 ? -0.090 19.332 8.005 1.00 58.28 85 GLY A O 1
ATOM 637 N N . VAL A 1 86 ? 1.003 19.149 9.938 1.00 62.25 86 VAL A N 1
ATOM 638 C CA . VAL A 1 86 ? -0.131 18.509 10.631 1.00 62.25 86 VAL A CA 1
ATOM 639 C C . VAL A 1 86 ? -0.496 19.188 11.936 1.00 62.25 86 VAL A C 1
ATOM 641 O O . VAL A 1 86 ? 0.372 19.670 12.654 1.00 62.25 86 VAL A O 1
ATOM 644 N N . THR A 1 87 ? -1.783 19.208 12.257 1.00 71.19 87 THR A N 1
ATOM 645 C CA . THR A 1 87 ? -2.333 19.764 13.493 1.00 71.19 87 THR A CA 1
ATOM 646 C C . THR A 1 87 ? -2.478 18.670 14.539 1.00 71.19 87 THR A C 1
ATOM 648 O O . THR A 1 87 ? -3.129 17.665 14.276 1.00 71.19 87 THR A O 1
ATOM 651 N N . ILE A 1 88 ? -1.934 18.892 15.739 1.00 75.56 88 ILE A N 1
ATOM 652 C CA . ILE A 1 88 ? -2.121 18.010 16.898 1.00 75.56 88 ILE A CA 1
ATOM 653 C C . ILE A 1 88 ? -2.930 18.742 17.970 1.00 75.56 88 ILE A C 1
ATOM 655 O O . ILE A 1 88 ? -2.572 19.850 18.386 1.00 75.56 88 ILE A O 1
ATOM 659 N N . SER A 1 89 ? -3.987 18.102 18.460 1.00 78.56 89 SER A N 1
ATOM 660 C CA . SER A 1 89 ? -4.819 18.630 19.541 1.00 78.56 89 SER A CA 1
ATOM 661 C C . SER A 1 89 ? -5.178 17.553 20.559 1.00 78.56 89 SER A C 1
ATOM 663 O O . SER A 1 89 ? -5.253 16.364 20.239 1.00 78.56 89 SER A O 1
ATOM 665 N N . CYS A 1 90 ? -5.400 17.973 21.801 1.00 76.44 90 CYS A N 1
ATOM 666 C CA . CYS A 1 90 ? -6.092 17.163 22.794 1.00 76.44 90 CYS A CA 1
ATOM 667 C C . CYS A 1 90 ? -7.090 18.022 23.563 1.00 76.44 90 CYS A C 1
ATOM 669 O O . CYS A 1 90 ? -6.820 19.198 23.826 1.00 76.44 90 CYS A O 1
ATOM 671 N N . GLY A 1 91 ? -8.206 17.424 23.961 1.00 74.06 91 GLY A N 1
ATOM 672 C CA . GLY A 1 91 ? -9.230 18.105 24.738 1.00 74.06 91 GLY A CA 1
ATOM 673 C C . GLY A 1 91 ? -9.978 17.168 25.673 1.00 74.06 91 GLY A C 1
ATOM 674 O O . GLY A 1 91 ? -9.892 15.954 25.528 1.00 74.06 91 GLY A O 1
ATOM 675 N N . SER A 1 92 ? -10.684 17.713 26.656 1.00 71.19 92 SER A N 1
ATOM 676 C CA . SER A 1 92 ? -11.577 16.952 27.539 1.00 71.19 92 SER A CA 1
ATOM 677 C C . SER A 1 92 ? -12.898 17.683 27.690 1.00 71.19 92 SER A C 1
ATOM 679 O O . SER A 1 92 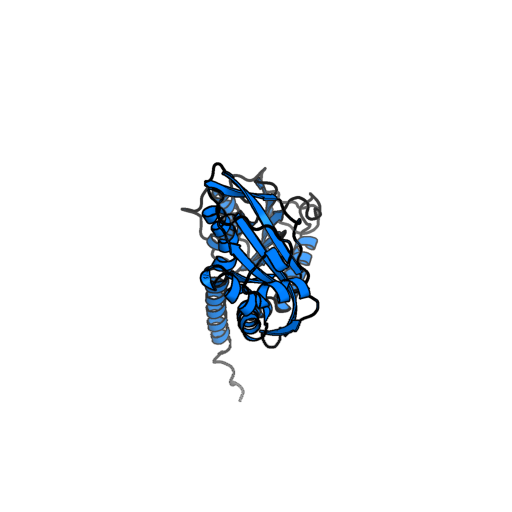? -12.922 18.911 27.773 1.00 71.19 92 SER A O 1
ATOM 681 N N . GLY A 1 93 ? -13.989 16.924 27.700 1.00 70.88 93 GLY A N 1
ATOM 682 C CA . GLY A 1 93 ? -15.356 17.431 27.758 1.00 70.88 93 GLY A CA 1
ATOM 683 C C . GLY A 1 93 ? -16.328 16.360 28.243 1.00 70.88 93 GLY A C 1
ATOM 684 O O . GLY A 1 93 ? -15.971 15.186 28.364 1.00 70.88 93 GLY A O 1
ATOM 685 N N . LYS A 1 94 ? -17.558 16.770 28.549 1.00 70.62 94 LYS A N 1
ATOM 686 C CA . LYS A 1 94 ? -18.655 15.845 28.862 1.00 70.62 94 LYS A CA 1
ATOM 687 C C . LYS A 1 94 ? -19.485 15.575 27.614 1.00 70.62 94 LYS A C 1
ATOM 689 O O . LYS A 1 94 ? -19.569 16.447 26.762 1.00 70.62 94 LYS A O 1
ATOM 694 N N . ASP A 1 95 ? -20.077 14.396 27.497 1.00 63.56 95 ASP A N 1
ATOM 695 C CA . ASP A 1 95 ? -21.155 14.153 26.534 1.00 63.56 95 ASP A CA 1
ATOM 696 C C . ASP A 1 95 ? -22.520 14.599 27.102 1.00 63.56 95 ASP A C 1
ATOM 698 O O . ASP A 1 95 ? -22.611 15.057 28.245 1.00 63.56 95 ASP A O 1
ATOM 702 N N . ASP A 1 96 ? -23.589 14.462 26.309 1.00 58.62 96 ASP A N 1
ATOM 703 C CA . ASP A 1 96 ? -24.969 14.780 26.719 1.00 58.62 96 ASP A CA 1
ATOM 704 C C . ASP A 1 96 ? -25.432 13.974 27.951 1.00 58.62 96 ASP A C 1
ATOM 706 O O . ASP A 1 96 ? -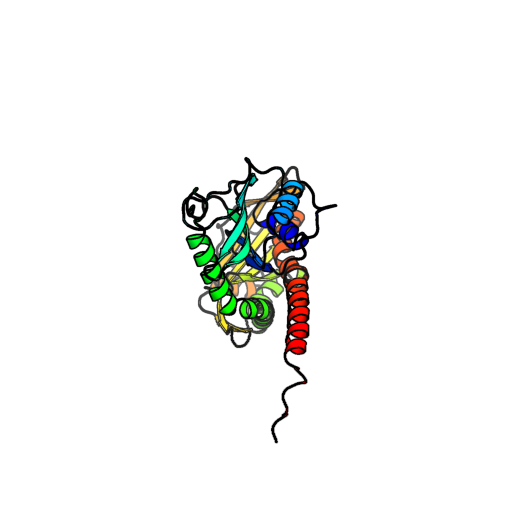26.279 14.442 28.710 1.00 58.62 96 ASP A O 1
ATOM 710 N N . ASP A 1 97 ? -24.860 12.783 28.175 1.00 70.12 97 ASP A N 1
ATOM 711 C CA . ASP A 1 97 ? -25.137 11.939 29.346 1.00 70.12 97 ASP A CA 1
ATOM 712 C C . ASP A 1 97 ? -24.327 12.386 30.582 1.00 70.12 97 ASP A C 1
ATOM 714 O O . ASP A 1 97 ? -24.374 11.750 31.641 1.00 70.12 97 ASP A O 1
ATOM 718 N N . GLY A 1 98 ? -23.531 13.451 30.459 1.00 69.62 98 GLY A N 1
ATOM 719 C CA . GLY A 1 98 ? -22.658 13.967 31.505 1.00 69.62 98 GLY A CA 1
ATOM 720 C C . GLY A 1 98 ? -21.397 13.132 31.747 1.00 69.62 98 GLY A C 1
ATOM 721 O O . GLY A 1 98 ? -20.669 13.411 32.708 1.00 69.62 98 GLY A O 1
ATOM 722 N N . LYS A 1 99 ? -21.103 12.124 30.913 1.00 72.88 99 LYS A N 1
ATOM 723 C CA . LYS A 1 99 ? -19.880 11.321 31.029 1.00 72.88 99 LYS A CA 1
ATOM 724 C C . LYS A 1 99 ? -18.707 12.103 30.471 1.00 72.88 99 LYS A C 1
ATOM 726 O O . LYS A 1 99 ? -18.765 12.651 29.377 1.00 72.88 99 LYS A O 1
ATOM 731 N N . GLN A 1 100 ? -17.620 12.120 31.228 1.00 74.81 100 GLN A N 1
ATOM 732 C CA . GLN A 1 100 ? -16.394 12.784 30.816 1.00 74.81 100 GLN A CA 1
ATOM 733 C C . GLN A 1 100 ? -15.608 11.917 29.832 1.00 74.81 100 GLN A C 1
ATOM 735 O O . GLN A 1 100 ? -15.437 10.717 30.063 1.00 74.81 100 GLN A O 1
ATOM 740 N N . HIS A 1 101 ? -15.051 12.545 28.804 1.00 75.12 101 HIS A N 1
ATOM 741 C CA . HIS A 1 101 ? -14.134 11.930 27.854 1.00 75.12 101 HIS A CA 1
ATOM 742 C C . HIS A 1 101 ? -12.964 12.857 27.561 1.00 75.12 101 HIS A C 1
ATOM 744 O O . HIS A 1 101 ? -13.072 14.075 27.683 1.00 75.12 101 HIS A O 1
ATOM 750 N N . THR A 1 102 ? -11.852 12.270 27.130 1.00 77.81 102 THR A N 1
ATOM 751 C CA . THR A 1 102 ? -10.689 13.005 26.625 1.00 77.81 102 THR A CA 1
ATOM 752 C C . THR A 1 102 ? -10.426 12.607 25.182 1.00 77.81 102 THR A C 1
ATOM 754 O O . THR A 1 102 ? -10.245 11.427 24.893 1.00 77.81 102 THR A O 1
ATOM 757 N N . GLY A 1 103 ? -10.408 13.578 24.279 1.00 78.19 103 GLY A N 1
ATOM 758 C CA . GLY A 1 103 ? -10.095 13.414 22.867 1.00 78.19 103 GLY A CA 1
ATOM 759 C C . GLY A 1 103 ? -8.646 13.771 22.541 1.00 78.19 103 GLY A C 1
ATOM 760 O O . GLY A 1 103 ? -8.014 14.602 23.198 1.00 78.19 103 GLY A O 1
ATOM 761 N N . PHE A 1 104 ? -8.128 13.152 21.490 1.00 82.88 104 PHE A N 1
ATOM 762 C CA . PHE A 1 104 ? -6.875 13.504 20.834 1.00 82.88 104 PHE A CA 1
ATOM 763 C C . PHE A 1 104 ? -7.024 13.339 19.330 1.00 82.88 104 PHE A C 1
ATOM 765 O O . PHE A 1 104 ? -7.647 12.376 18.893 1.00 82.88 104 PHE A O 1
ATOM 772 N N . ALA A 1 105 ? -6.434 14.240 18.550 1.00 80.94 105 ALA A N 1
ATOM 773 C CA . ALA A 1 105 ? -6.446 14.149 17.097 1.00 80.94 105 ALA A CA 1
ATOM 774 C C . ALA A 1 105 ? -5.151 14.678 16.469 1.00 80.94 105 ALA A C 1
ATOM 776 O O . ALA A 1 105 ? -4.572 15.658 16.947 1.00 80.94 105 ALA A O 1
ATOM 777 N N . ILE A 1 106 ? -4.744 14.039 15.372 1.00 78.25 106 ILE A N 1
ATOM 778 C CA . ILE A 1 106 ? -3.748 14.495 14.403 1.00 78.25 106 ILE A CA 1
ATOM 779 C C . ILE A 1 106 ? -4.451 14.651 13.054 1.00 78.25 106 ILE A C 1
ATOM 781 O O . ILE A 1 106 ? -5.106 13.711 12.608 1.00 78.25 106 ILE A O 1
ATOM 785 N N . VAL A 1 107 ? -4.311 15.806 12.404 1.00 74.12 107 VAL A N 1
ATOM 786 C CA . VAL A 1 107 ? -4.985 16.112 11.129 1.00 74.12 107 VAL A CA 1
ATOM 787 C C . VAL A 1 107 ? -3.998 16.700 10.119 1.00 74.12 107 VAL A C 1
ATOM 789 O O . VAL A 1 107 ? -3.279 17.644 10.450 1.00 74.12 107 VAL A O 1
ATOM 792 N N . ASN A 1 108 ? -3.974 16.181 8.887 1.00 67.88 108 ASN A N 1
ATOM 793 C CA . ASN A 1 108 ? -3.155 16.711 7.787 1.00 67.88 108 ASN A CA 1
ATOM 794 C C . ASN A 1 108 ? -3.651 18.090 7.301 1.00 67.88 108 ASN A C 1
ATOM 796 O O . ASN A 1 108 ? -4.855 18.295 7.133 1.00 67.88 108 ASN A O 1
ATOM 800 N N . TYR A 1 109 ? -2.738 19.025 6.999 1.00 51.59 109 TYR A N 1
ATOM 801 C CA . TYR A 1 109 ? -3.089 20.297 6.350 1.00 51.59 109 TYR A CA 1
ATOM 802 C C . TYR A 1 109 ? -3.749 20.049 4.986 1.00 51.59 109 TYR A C 1
ATOM 804 O O . TYR A 1 109 ? -3.206 19.330 4.150 1.00 51.59 109 TYR A O 1
ATOM 812 N N . GLY A 1 110 ? -4.886 20.700 4.729 1.00 41.31 110 GLY A N 1
ATOM 813 C CA . GLY A 1 110 ? -5.550 20.697 3.418 1.00 41.31 110 GLY A CA 1
ATOM 814 C C . GLY A 1 110 ? -6.710 19.709 3.268 1.00 41.31 110 GLY A C 1
ATOM 815 O O . GLY A 1 110 ? -7.525 19.885 2.363 1.00 41.31 110 GLY A O 1
ATOM 816 N N . ALA A 1 111 ? -6.876 18.745 4.181 1.00 43.59 111 ALA A N 1
ATOM 817 C CA . ALA A 1 111 ? -8.205 18.189 4.424 1.00 43.59 111 ALA A CA 1
ATOM 818 C C . ALA A 1 111 ? -9.048 19.343 4.971 1.00 43.59 111 ALA A C 1
ATOM 820 O O . ALA A 1 111 ? -8.584 20.010 5.896 1.00 43.59 111 ALA A O 1
ATOM 821 N N . ALA A 1 112 ? -10.190 19.641 4.332 1.00 35.16 112 ALA A N 1
ATOM 822 C CA . ALA A 1 112 ? -11.023 20.805 4.633 1.00 35.16 112 ALA A CA 1
ATOM 823 C C . ALA A 1 112 ? -10.974 21.108 6.128 1.00 35.16 112 ALA A C 1
ATOM 825 O O . ALA A 1 112 ? -11.346 20.261 6.941 1.00 35.16 112 ALA A O 1
ATOM 826 N N . SER A 1 113 ? -10.446 22.283 6.467 1.00 34.38 113 SER A N 1
ATOM 827 C CA . SER A 1 113 ? -10.505 22.800 7.817 1.00 34.38 113 SER A CA 1
ATOM 828 C C . SER A 1 113 ? -11.968 22.756 8.229 1.00 34.38 113 SER A C 1
ATOM 830 O O . SER A 1 113 ? -12.774 23.598 7.832 1.00 34.38 113 SER A O 1
ATOM 832 N N . VAL A 1 114 ? -12.338 21.755 9.025 1.00 37.97 114 VAL A N 1
ATOM 833 C CA . VAL A 1 114 ? -13.499 21.876 9.889 1.00 37.97 114 VAL A CA 1
ATOM 834 C C . VAL A 1 114 ? -13.083 22.956 10.872 1.00 37.97 114 VAL A C 1
ATOM 836 O O . VAL A 1 114 ? -12.438 22.636 11.852 1.00 37.97 114 VAL A O 1
ATOM 839 N N . GLY A 1 115 ? -13.293 24.216 10.474 1.00 33.66 115 GLY A N 1
ATOM 840 C CA . GLY A 1 115 ? -12.956 25.461 11.156 1.00 33.66 115 GLY A CA 1
ATOM 841 C C . GLY A 1 115 ? -11.641 25.482 11.938 1.00 33.66 115 GLY A C 1
ATOM 842 O O . GLY A 1 115 ? -11.450 24.797 12.926 1.00 33.66 115 GLY A O 1
ATOM 843 N N . SER A 1 116 ? -10.780 26.449 11.656 1.00 30.06 116 SER A N 1
ATOM 844 C CA . SER A 1 116 ? -9.770 26.921 12.617 1.00 30.06 116 SER A CA 1
ATOM 845 C C . SER A 1 116 ? -10.365 27.549 13.903 1.00 30.06 116 SER A C 1
ATOM 847 O O . SER A 1 116 ? -9.695 28.323 14.581 1.00 30.06 116 SER A O 1
ATOM 849 N N . GLY A 1 117 ? -11.610 27.223 14.260 1.00 35.03 117 GLY A N 1
ATOM 850 C CA . GLY A 1 117 ? -12.155 27.342 15.603 1.00 35.03 117 GLY A CA 1
ATOM 851 C C . GLY A 1 117 ? -12.283 25.935 16.170 1.00 35.03 117 GLY A C 1
ATOM 852 O O . GLY A 1 117 ? -12.781 25.052 15.479 1.00 35.03 117 GLY A O 1
ATOM 853 N N . ALA A 1 118 ? -11.809 25.723 17.399 1.00 38.19 118 ALA A N 1
ATOM 854 C CA . ALA A 1 118 ? -12.026 24.480 18.129 1.00 38.19 118 ALA A CA 1
ATOM 855 C C . ALA A 1 118 ? -13.456 23.973 17.886 1.00 38.19 118 ALA A C 1
ATOM 857 O O . ALA A 1 118 ? -14.403 24.755 18.017 1.00 38.19 118 ALA A O 1
ATOM 858 N N . LEU A 1 119 ? -13.594 22.701 17.494 1.00 40.53 119 LEU A N 1
ATOM 859 C CA . LEU A 1 119 ? -14.897 22.053 17.399 1.00 40.53 119 LEU A CA 1
ATOM 860 C C . LEU A 1 119 ? -15.657 22.371 18.692 1.00 40.53 119 LEU A C 1
ATOM 862 O O . LEU A 1 119 ? -15.125 22.238 19.798 1.00 40.53 119 LEU A O 1
ATOM 866 N N . SER A 1 120 ? -16.878 22.884 18.557 1.00 41.00 120 SER A N 1
ATOM 867 C CA . SER A 1 120 ? -17.759 23.023 19.716 1.00 41.00 120 SER A CA 1
ATOM 868 C C . SER A 1 120 ? -17.931 21.646 20.357 1.00 41.00 120 SER A C 1
ATOM 870 O O . SER A 1 120 ? -17.895 20.627 19.667 1.00 41.00 120 SER A O 1
ATOM 872 N N . ALA A 1 121 ? -18.161 21.580 21.665 1.00 38.53 121 ALA A N 1
ATOM 873 C CA . ALA A 1 121 ? -18.334 20.294 22.338 1.00 38.53 121 ALA A CA 1
ATOM 874 C C . ALA A 1 121 ? -19.529 19.485 21.784 1.00 38.53 121 ALA A C 1
ATOM 876 O O . ALA A 1 121 ? -19.556 18.259 21.885 1.00 38.53 121 ALA A O 1
ATOM 877 N N . ALA A 1 122 ? -20.484 20.161 21.135 1.00 37.06 122 ALA A N 1
ATOM 878 C CA . ALA A 1 122 ? -21.559 19.550 20.360 1.00 37.06 122 ALA A CA 1
ATOM 879 C C . ALA A 1 122 ? -21.065 18.924 19.041 1.00 37.06 122 ALA A C 1
ATOM 881 O O . ALA A 1 122 ? -21.496 17.827 18.692 1.00 37.06 122 ALA A O 1
ATOM 882 N N . GLN A 1 123 ? -20.138 19.570 18.328 1.00 43.62 123 GLN A N 1
ATOM 883 C CA . GLN A 1 123 ? -19.482 19.000 17.145 1.00 43.62 123 GLN A CA 1
ATOM 884 C C . GLN A 1 123 ? -18.537 17.857 17.519 1.00 43.62 123 GLN A C 1
ATOM 886 O O . GLN A 1 123 ? -18.538 16.845 16.826 1.00 43.62 123 GLN A O 1
ATOM 891 N N . ASP A 1 124 ? -17.817 17.960 18.638 1.00 43.78 124 ASP A N 1
ATOM 892 C CA . ASP A 1 124 ? -17.015 16.863 19.188 1.00 43.78 124 ASP A CA 1
ATOM 893 C C . ASP A 1 124 ? -17.897 15.710 19.670 1.00 43.78 124 ASP A C 1
ATOM 895 O O . ASP A 1 124 ? -17.589 14.561 19.387 1.00 43.78 124 ASP A O 1
ATOM 899 N N . SER A 1 125 ? -19.035 15.975 20.316 1.00 38.56 125 SER A N 1
ATOM 900 C CA . SER A 1 125 ? -19.990 14.934 20.726 1.00 38.56 125 SER A CA 1
ATOM 901 C C . SER A 1 125 ? -20.751 14.319 19.550 1.00 38.56 125 SER A C 1
ATOM 903 O O . SER A 1 125 ? -21.134 13.151 19.618 1.00 38.56 125 SER A O 1
ATOM 905 N N . GLN A 1 126 ? -20.988 15.059 18.463 1.00 43.97 126 GLN A N 1
ATOM 906 C CA . GLN A 1 126 ? -21.540 14.519 17.216 1.00 43.97 126 GLN A CA 1
ATOM 907 C C . GLN A 1 126 ? -20.496 13.724 16.439 1.00 43.97 126 GLN A C 1
ATOM 909 O O . GLN A 1 126 ? -20.818 12.655 15.932 1.00 43.97 126 GLN A O 1
ATOM 914 N N . LEU A 1 127 ? -19.250 14.196 16.378 1.00 44.59 127 LEU A N 1
ATOM 915 C CA . LEU A 1 127 ? -18.128 13.451 15.824 1.00 44.59 127 LEU A CA 1
ATOM 916 C C . LEU A 1 127 ? -17.873 12.194 16.657 1.00 44.59 127 LEU A C 1
ATOM 918 O O . LEU A 1 127 ? -17.713 11.128 16.086 1.00 44.59 127 LEU A O 1
ATOM 922 N N . PHE A 1 128 ? -17.952 12.275 17.984 1.00 41.91 128 PHE A N 1
ATOM 923 C CA . PHE A 1 128 ? -17.864 11.148 18.905 1.00 41.91 128 PHE A CA 1
ATOM 924 C C . PHE A 1 128 ? -19.021 10.174 18.711 1.00 41.91 128 PHE A C 1
ATOM 926 O O . PHE A 1 128 ? -18.772 8.991 18.527 1.00 41.91 128 PHE A O 1
ATOM 933 N N . ARG A 1 129 ? -20.277 10.636 18.661 1.00 44.19 129 ARG A N 1
ATOM 934 C CA . ARG A 1 129 ? -21.434 9.773 18.370 1.00 44.19 129 ARG A CA 1
ATOM 935 C C . ARG A 1 129 ? -21.349 9.153 16.982 1.00 44.19 129 ARG A C 1
ATOM 937 O O . ARG A 1 129 ? -21.680 7.984 16.840 1.00 44.19 129 ARG A O 1
ATOM 944 N 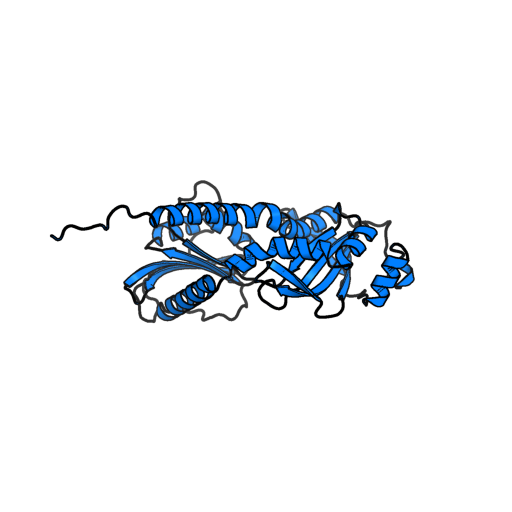N . LYS A 1 130 ? -20.857 9.886 15.981 1.00 45.75 130 LYS A N 1
ATOM 945 C CA . LYS A 1 130 ? -20.610 9.379 14.627 1.00 45.75 130 LYS A CA 1
ATOM 946 C C . LYS A 1 130 ? -19.491 8.342 14.631 1.00 45.75 130 LYS A C 1
ATOM 948 O O . LYS A 1 130 ? -19.700 7.263 14.111 1.00 45.75 130 LYS A O 1
ATOM 953 N N . ILE A 1 131 ? -18.353 8.612 15.265 1.00 44.19 131 ILE A N 1
ATOM 954 C CA . ILE A 1 131 ? -17.225 7.682 15.394 1.00 44.19 131 ILE A CA 1
ATOM 955 C C . ILE A 1 131 ? -17.649 6.441 16.181 1.00 44.19 131 ILE A C 1
ATOM 957 O O . ILE A 1 131 ? -17.359 5.340 15.747 1.00 44.19 131 ILE A O 1
ATOM 961 N N . VAL A 1 132 ? -18.372 6.577 17.291 1.00 42.53 132 VAL A N 1
ATOM 962 C CA . VAL A 1 132 ? -18.881 5.448 18.084 1.00 42.53 132 VAL A CA 1
ATOM 963 C C . VAL A 1 132 ? -19.910 4.644 17.288 1.00 42.53 132 VAL A C 1
ATOM 965 O O . VAL A 1 132 ? -19.759 3.434 17.214 1.00 42.53 132 VAL A O 1
ATOM 968 N N . SER A 1 133 ? -20.865 5.289 16.610 1.00 44.47 133 SER A N 1
ATOM 969 C CA . SER A 1 133 ? -21.825 4.638 15.700 1.00 44.47 133 SER A CA 1
ATOM 970 C C . SER A 1 133 ? -21.134 3.917 14.537 1.00 44.47 133 SER A C 1
ATOM 972 O O . SER A 1 133 ? -21.523 2.813 14.182 1.00 44.47 133 SER A O 1
ATOM 974 N N . GLU A 1 134 ? -20.132 4.528 13.906 1.00 42.97 134 GLU A N 1
ATOM 975 C CA . GLU A 1 134 ? -19.373 3.940 12.792 1.00 42.97 134 GLU A CA 1
ATOM 976 C C . GLU A 1 134 ? -18.464 2.799 13.280 1.00 42.97 134 GLU A C 1
ATOM 978 O O . GLU A 1 134 ? -18.385 1.759 12.637 1.00 42.97 134 GLU A O 1
ATOM 983 N N . LEU A 1 135 ? -17.853 2.929 14.463 1.00 40.12 135 LEU A N 1
ATOM 984 C CA . LEU A 1 135 ? -17.068 1.872 15.113 1.00 40.12 135 LEU A CA 1
ATOM 985 C C . LEU A 1 135 ? -17.941 0.716 15.631 1.00 40.12 135 LEU A C 1
ATOM 987 O O . LEU A 1 135 ? -17.482 -0.424 15.677 1.00 40.12 135 LEU A O 1
ATOM 991 N N . GLU A 1 136 ? -19.192 0.981 16.007 1.00 42.03 136 GLU A N 1
ATOM 992 C CA . GLU A 1 136 ? -20.195 -0.038 16.346 1.00 42.03 136 GLU A CA 1
ATOM 993 C C . GLU A 1 136 ? -20.764 -0.723 15.092 1.00 42.03 136 GLU A C 1
ATOM 995 O O . GLU A 1 136 ? -21.208 -1.867 15.168 1.00 42.03 136 GLU A O 1
ATOM 1000 N N . LYS A 1 137 ? -20.657 -0.082 13.919 1.00 48.94 137 LYS A N 1
ATOM 1001 C CA . LYS A 1 137 ? -21.044 -0.615 12.602 1.00 48.94 137 LYS A CA 1
ATOM 1002 C C . LYS A 1 137 ? -19.971 -1.462 11.899 1.00 48.94 137 LYS A C 1
ATOM 1004 O O . LYS A 1 137 ? -20.114 -1.734 10.713 1.00 48.94 137 LYS A O 1
ATOM 1009 N N . ASN A 1 138 ? -19.016 -2.025 12.647 1.00 50.75 138 ASN A N 1
ATOM 1010 C CA . ASN A 1 138 ? -18.189 -3.180 12.242 1.00 50.75 138 ASN A CA 1
ATOM 1011 C C . ASN A 1 138 ? -16.848 -2.963 11.472 1.00 50.75 138 ASN A C 1
ATOM 1013 O O . ASN A 1 138 ? -16.462 -3.855 10.715 1.00 50.75 138 ASN A O 1
ATOM 1017 N N . PRO A 1 139 ? -16.040 -1.907 11.708 1.00 48.47 139 PRO A N 1
ATOM 1018 C CA . PRO A 1 139 ? -14.691 -1.802 11.132 1.00 48.47 139 PRO A CA 1
ATOM 1019 C C . PRO A 1 139 ? -13.741 -2.904 11.631 1.00 48.47 139 PRO A C 1
ATOM 1021 O O . PRO A 1 139 ? -12.745 -3.216 10.991 1.00 48.47 139 PRO A O 1
ATOM 1024 N N . LEU A 1 140 ? -14.058 -3.563 12.750 1.00 51.47 140 LEU A N 1
ATOM 1025 C CA . LEU A 1 140 ? -13.277 -4.689 13.275 1.00 51.47 140 LEU A CA 1
ATOM 1026 C C . LEU A 1 140 ? -13.314 -5.922 12.375 1.00 51.47 140 LEU A C 1
ATOM 1028 O O . LEU A 1 140 ? -12.273 -6.539 12.158 1.00 51.47 140 LEU A O 1
ATOM 1032 N N . LYS A 1 141 ? -14.484 -6.252 11.815 1.00 58.41 141 LYS A N 1
ATOM 1033 C CA . LYS A 1 141 ? -14.591 -7.343 10.844 1.00 58.41 141 LYS A CA 1
ATOM 1034 C C . LYS A 1 141 ? -13.854 -6.997 9.557 1.00 58.41 141 LYS A C 1
ATOM 1036 O O . LYS A 1 141 ? -13.270 -7.884 8.954 1.00 58.41 141 LYS A O 1
ATOM 1041 N N . GLU A 1 142 ? -13.817 -5.725 9.167 1.00 62.03 142 GLU A N 1
ATOM 1042 C CA . GLU A 1 142 ? -13.049 -5.277 8.002 1.00 62.03 142 GLU A CA 1
ATOM 1043 C C . GLU A 1 142 ? -11.538 -5.482 8.202 1.00 62.03 142 GLU A C 1
ATOM 1045 O O . GLU A 1 142 ? -10.885 -6.049 7.329 1.00 62.03 142 GLU A O 1
ATOM 1050 N N . TYR A 1 143 ? -10.986 -5.132 9.370 1.00 63.62 143 TYR A N 1
ATOM 1051 C CA . TYR A 1 143 ? -9.572 -5.398 9.676 1.00 63.62 143 TYR A CA 1
ATOM 1052 C C . TYR A 1 143 ? -9.262 -6.897 9.794 1.00 63.62 143 TYR A C 1
ATOM 1054 O O . TYR A 1 143 ? -8.285 -7.364 9.214 1.00 63.62 143 TYR A O 1
ATOM 1062 N N . GLU A 1 144 ? -10.099 -7.678 10.487 1.00 67.44 144 GLU A N 1
ATOM 1063 C CA . GLU A 1 144 ? -9.935 -9.140 10.554 1.00 67.44 144 GLU A CA 1
ATOM 1064 C C . GLU A 1 144 ? -10.094 -9.811 9.182 1.00 67.44 144 GLU A C 1
ATOM 1066 O O . GLU A 1 144 ? -9.475 -10.846 8.915 1.00 67.44 144 GLU A O 1
ATOM 1071 N N . CYS A 1 145 ? -10.919 -9.231 8.308 1.00 81.31 145 CYS A N 1
ATOM 1072 C CA . CYS A 1 145 ? -11.098 -9.712 6.951 1.00 81.31 145 CYS A CA 1
ATOM 1073 C C . CYS A 1 145 ? -9.923 -9.399 6.047 1.00 81.31 145 CYS A C 1
ATOM 1075 O O . CYS A 1 145 ? -9.735 -10.142 5.089 1.00 81.31 145 CYS A O 1
ATOM 1077 N N . HIS A 1 146 ? -9.173 -8.325 6.296 1.00 84.00 146 HIS A N 1
ATOM 1078 C CA . HIS A 1 146 ? -8.146 -7.866 5.369 1.00 84.00 146 HIS A CA 1
ATOM 1079 C C . HIS A 1 146 ? -7.143 -8.970 5.032 1.00 84.00 146 HIS A C 1
ATOM 1081 O O . HIS A 1 146 ? -6.986 -9.315 3.862 1.00 84.00 146 HIS A O 1
ATOM 1087 N N . ASP A 1 147 ? -6.524 -9.576 6.044 1.00 82.75 147 ASP A N 1
ATOM 1088 C CA . ASP A 1 147 ? -5.496 -10.599 5.830 1.00 82.75 147 ASP A CA 1
ATOM 1089 C C . ASP A 1 147 ? -6.059 -11.842 5.141 1.00 82.75 147 ASP A C 1
ATOM 1091 O O . ASP A 1 147 ? -5.491 -12.316 4.162 1.00 82.75 147 ASP A O 1
ATOM 1095 N N . LYS A 1 148 ? -7.231 -12.313 5.582 1.00 89.94 148 LYS A N 1
ATOM 1096 C CA . LYS A 1 148 ? -7.912 -13.468 4.978 1.00 89.94 148 LYS A CA 1
ATOM 1097 C C . LYS A 1 148 ? -8.310 -13.206 3.529 1.00 89.94 148 LYS A C 1
ATOM 1099 O O . LYS A 1 148 ? -8.195 -14.086 2.682 1.00 89.94 148 LYS A O 1
ATOM 1104 N N . ALA A 1 149 ? -8.757 -11.989 3.232 1.00 91.94 149 ALA A N 1
ATOM 1105 C CA . ALA A 1 149 ? -9.105 -11.587 1.882 1.00 91.94 149 ALA A CA 1
ATOM 1106 C C . ALA A 1 149 ? -7.857 -11.485 1.001 1.00 91.94 149 ALA A C 1
ATOM 1108 O O . ALA A 1 149 ? -7.928 -11.882 -0.158 1.00 91.94 149 ALA A O 1
ATOM 1109 N N . VAL A 1 150 ? -6.724 -11.010 1.537 1.00 92.12 150 VAL A N 1
ATOM 1110 C CA . VAL A 1 150 ? -5.434 -11.009 0.831 1.00 92.12 150 VAL A CA 1
ATOM 1111 C C . VAL A 1 150 ? -4.976 -12.436 0.535 1.00 92.12 150 VAL A C 1
ATOM 1113 O O . VAL A 1 150 ? -4.657 -12.726 -0.611 1.00 92.12 150 VAL A O 1
ATOM 1116 N N . GLU A 1 151 ? -4.982 -13.331 1.524 1.00 92.25 151 GLU A N 1
ATOM 1117 C CA . GLU A 1 151 ? -4.623 -14.748 1.347 1.00 92.25 151 GLU A CA 1
ATOM 1118 C C . GLU A 1 151 ? -5.512 -15.419 0.296 1.00 92.25 151 GLU A C 1
ATOM 1120 O O . GLU A 1 151 ? -5.020 -15.969 -0.687 1.00 92.25 151 GLU A O 1
ATOM 1125 N N . HIS A 1 152 ? -6.830 -15.267 0.427 1.00 95.19 152 HIS A N 1
ATOM 1126 C CA . HIS A 1 152 ? -7.777 -15.794 -0.548 1.00 95.19 152 HIS A CA 1
ATOM 1127 C C . HIS A 1 152 ? -7.543 -15.214 -1.952 1.00 95.19 152 HIS A C 1
ATOM 1129 O O . HIS A 1 152 ? -7.650 -15.930 -2.943 1.00 95.19 152 HIS A O 1
ATOM 1135 N N . ALA A 1 153 ? -7.225 -13.920 -2.066 1.00 95.00 153 ALA A N 1
ATOM 1136 C CA . ALA A 1 153 ? -6.930 -13.288 -3.349 1.00 95.00 153 ALA A CA 1
ATOM 1137 C C . ALA A 1 153 ? -5.685 -13.881 -4.023 1.00 95.00 153 ALA A C 1
ATOM 1139 O O . ALA A 1 153 ? -5.722 -14.103 -5.232 1.00 95.00 153 ALA A O 1
ATOM 1140 N N . VAL A 1 154 ? -4.619 -14.160 -3.260 1.00 95.06 154 VAL A N 1
ATOM 1141 C CA . VAL A 1 154 ? -3.413 -14.844 -3.766 1.00 95.06 154 VAL A CA 1
ATOM 1142 C C . VAL A 1 154 ? -3.771 -16.200 -4.379 1.00 95.06 154 VAL A C 1
ATOM 1144 O O . VAL A 1 154 ? -3.248 -16.564 -5.434 1.00 95.06 154 VAL A O 1
ATOM 1147 N N . ASP A 1 155 ? -4.701 -16.922 -3.756 1.00 93.56 155 ASP A N 1
ATOM 1148 C CA . ASP A 1 155 ? -5.094 -18.255 -4.206 1.00 93.56 155 ASP A CA 1
ATOM 1149 C C . ASP A 1 155 ? -5.974 -18.238 -5.461 1.00 93.56 155 ASP A C 1
ATOM 1151 O O . ASP A 1 155 ? -5.767 -19.058 -6.366 1.00 93.56 155 ASP A O 1
ATOM 1155 N N . ILE A 1 156 ? -6.953 -17.326 -5.514 1.00 94.75 156 ILE A N 1
ATOM 1156 C CA . ILE A 1 156 ? -8.011 -17.346 -6.536 1.00 94.75 156 ILE A CA 1
ATOM 1157 C C . ILE A 1 156 ? -7.755 -16.440 -7.743 1.00 94.75 156 ILE A C 1
ATOM 1159 O O . ILE A 1 156 ? -8.310 -16.691 -8.814 1.00 94.75 156 ILE A O 1
ATOM 1163 N N . LEU A 1 157 ? -6.962 -15.375 -7.597 1.00 94.94 157 LEU A N 1
ATOM 1164 C CA . LEU A 1 157 ? -6.630 -14.493 -8.713 1.00 94.94 157 LEU A CA 1
ATOM 1165 C C . LEU A 1 157 ? -5.456 -15.087 -9.499 1.00 94.94 157 LEU A C 1
ATOM 1167 O O . LEU A 1 157 ? -4.558 -15.708 -8.936 1.00 94.94 157 LEU A O 1
ATOM 1171 N N . THR A 1 158 ? -5.430 -14.878 -10.817 1.00 95.00 158 THR A N 1
ATOM 1172 C CA . THR A 1 158 ? -4.295 -15.314 -11.650 1.00 95.00 158 THR A CA 1
ATOM 1173 C C . THR A 1 158 ? -3.106 -14.362 -11.534 1.00 95.00 158 THR A C 1
ATOM 1175 O O . THR A 1 158 ? -1.963 -14.809 -11.509 1.00 95.00 158 THR A O 1
ATOM 1178 N N . PHE A 1 159 ? -3.375 -13.059 -11.398 1.00 94.44 159 PHE A N 1
ATOM 1179 C CA . PHE A 1 159 ? -2.361 -12.001 -11.365 1.00 94.44 159 PHE A CA 1
ATOM 1180 C C . PHE A 1 159 ? -1.234 -12.202 -10.339 1.00 94.44 159 PHE A C 1
ATOM 1182 O O . PHE A 1 159 ? -0.087 -11.974 -10.711 1.00 94.44 159 PHE A O 1
ATOM 1189 N N . PRO A 1 160 ? -1.486 -12.637 -9.087 1.00 95.88 160 PRO A N 1
ATOM 1190 C CA . PRO A 1 160 ? -0.424 -12.828 -8.100 1.00 95.88 160 PRO A CA 1
ATOM 1191 C C . PRO A 1 160 ? 0.652 -13.792 -8.610 1.00 95.88 160 PRO A C 1
ATOM 1193 O O . PRO A 1 160 ? 1.809 -13.408 -8.752 1.00 95.88 160 PRO A O 1
ATOM 1196 N N . LYS A 1 161 ? 0.237 -14.989 -9.043 1.00 96.06 161 LYS A N 1
ATOM 1197 C CA . LYS A 1 161 ? 1.129 -16.024 -9.586 1.00 96.06 161 LYS A CA 1
ATOM 1198 C C . LYS A 1 161 ? 1.849 -15.574 -10.856 1.00 96.06 161 LYS A C 1
ATOM 1200 O O . LYS A 1 161 ? 3.008 -15.929 -11.063 1.00 96.06 161 LYS A O 1
ATOM 1205 N N . GLU A 1 162 ? 1.187 -14.795 -11.712 1.00 96.75 162 GLU A N 1
ATOM 1206 C CA . GLU A 1 162 ? 1.809 -14.220 -12.912 1.00 96.75 162 GLU A CA 1
ATOM 1207 C C . GLU A 1 162 ? 2.954 -13.263 -12.545 1.00 96.75 162 GLU A C 1
ATOM 1209 O O . GLU A 1 162 ? 4.053 -13.387 -13.083 1.00 96.75 162 GLU A O 1
ATOM 1214 N N . VAL A 1 163 ? 2.729 -12.350 -11.593 1.00 96.88 163 VAL A N 1
ATOM 1215 C CA . VAL A 1 163 ? 3.749 -11.394 -11.127 1.00 96.88 163 VAL A CA 1
ATOM 1216 C C . VAL A 1 163 ? 4.890 -12.132 -10.413 1.00 96.88 163 VAL A C 1
ATOM 1218 O O . VAL A 1 163 ? 6.060 -11.882 -10.699 1.00 96.88 163 VAL A O 1
ATOM 1221 N N . GLU A 1 164 ? 4.578 -13.094 -9.542 1.00 96.69 164 GLU A N 1
ATOM 1222 C CA . GLU A 1 164 ? 5.578 -13.926 -8.857 1.00 96.69 164 GLU A CA 1
ATOM 1223 C C . GLU A 1 164 ? 6.436 -14.737 -9.835 1.00 96.69 164 GLU A C 1
ATOM 1225 O O . GLU A 1 164 ? 7.638 -14.882 -9.617 1.00 96.69 164 GLU A O 1
ATOM 1230 N N . THR A 1 165 ? 5.854 -15.228 -10.932 1.00 95.75 165 THR A N 1
ATOM 1231 C CA . THR A 1 165 ? 6.595 -15.958 -11.973 1.00 95.75 165 THR A CA 1
ATOM 1232 C C . THR A 1 165 ? 7.611 -15.058 -12.677 1.00 95.75 165 THR A C 1
ATOM 1234 O O . THR A 1 165 ? 8.705 -15.512 -13.006 1.00 95.75 165 THR A O 1
ATOM 1237 N N . LEU A 1 166 ? 7.274 -13.784 -12.902 1.00 95.88 166 LEU A N 1
ATOM 1238 C CA . LEU A 1 166 ? 8.151 -12.843 -13.603 1.00 95.88 166 LEU A CA 1
ATOM 1239 C C . LEU A 1 166 ? 9.262 -12.266 -12.718 1.00 95.88 166 LEU A C 1
ATOM 1241 O O . LEU A 1 166 ? 10.364 -12.026 -13.210 1.00 95.88 166 LEU A O 1
ATOM 1245 N N . PHE A 1 167 ? 8.990 -12.031 -11.432 1.00 95.56 167 PHE A N 1
ATOM 1246 C CA . PHE A 1 167 ? 9.908 -11.291 -10.552 1.00 95.56 167 PHE A CA 1
ATOM 1247 C C . PHE A 1 167 ? 10.456 -12.107 -9.373 1.00 95.56 167 PHE A C 1
ATOM 1249 O O . PHE A 1 167 ? 11.396 -11.673 -8.702 1.00 95.56 167 PHE A O 1
ATOM 1256 N N . GLY A 1 168 ? 9.909 -13.300 -9.139 1.00 94.06 168 GLY A N 1
ATOM 1257 C CA . GLY A 1 168 ? 10.184 -14.133 -7.974 1.00 94.06 168 GLY A CA 1
ATOM 1258 C C . GLY A 1 168 ? 9.363 -13.700 -6.759 1.00 94.06 168 GLY A C 1
ATOM 1259 O O . GLY A 1 168 ? 9.316 -12.520 -6.417 1.00 94.06 168 GLY A O 1
ATOM 1260 N N . ALA A 1 169 ? 8.758 -14.662 -6.058 1.00 90.69 169 ALA A N 1
ATOM 1261 C CA . ALA A 1 169 ? 7.833 -14.400 -4.949 1.00 90.69 169 ALA A CA 1
ATOM 1262 C C . ALA A 1 169 ? 8.418 -13.539 -3.810 1.00 90.69 169 ALA A C 1
ATOM 1264 O O . ALA A 1 169 ? 7.702 -12.788 -3.159 1.00 90.69 169 ALA A O 1
ATOM 1265 N N . THR A 1 170 ? 9.734 -13.575 -3.581 1.00 87.81 170 THR A N 1
ATOM 1266 C CA . THR A 1 170 ? 10.396 -12.751 -2.551 1.00 87.81 170 THR A CA 1
ATOM 1267 C C . THR A 1 170 ? 10.518 -11.268 -2.932 1.00 87.81 170 THR A C 1
ATOM 1269 O O . THR A 1 170 ? 10.703 -10.406 -2.063 1.00 87.81 170 THR A O 1
ATOM 1272 N N . ASN A 1 171 ? 10.388 -10.942 -4.220 1.00 89.12 171 ASN A N 1
ATOM 1273 C CA . ASN A 1 171 ? 10.508 -9.587 -4.766 1.00 89.12 171 ASN A CA 1
ATOM 1274 C C . ASN A 1 171 ? 9.157 -8.933 -5.070 1.00 89.12 171 ASN A C 1
ATOM 1276 O O . ASN A 1 171 ? 9.130 -7.813 -5.582 1.00 89.12 171 ASN A O 1
ATOM 1280 N N . VAL A 1 172 ? 8.063 -9.610 -4.725 1.00 94.50 172 VAL A N 1
ATOM 1281 C CA . VAL A 1 172 ? 6.700 -9.141 -4.949 1.00 94.50 172 VAL A CA 1
ATOM 1282 C C . VAL A 1 172 ? 6.006 -8.953 -3.608 1.00 94.50 172 VAL A C 1
ATOM 1284 O O . VAL A 1 172 ? 6.178 -9.751 -2.688 1.00 94.50 172 VAL A O 1
ATOM 1287 N N . ASP A 1 173 ? 5.228 -7.884 -3.486 1.00 94.00 173 ASP A N 1
ATOM 1288 C CA . ASP A 1 173 ? 4.353 -7.655 -2.345 1.00 94.00 173 ASP A CA 1
ATOM 1289 C C . ASP A 1 173 ? 2.902 -7.558 -2.818 1.00 94.00 173 ASP A C 1
ATOM 1291 O O . ASP A 1 173 ? 2.565 -6.817 -3.743 1.00 94.00 173 ASP A O 1
ATOM 1295 N N . HIS A 1 174 ? 2.040 -8.319 -2.152 1.00 94.38 174 HIS A N 1
ATOM 1296 C CA . HIS A 1 174 ? 0.619 -8.429 -2.449 1.00 94.38 174 HIS A CA 1
ATOM 1297 C C . HIS A 1 174 ? -0.214 -7.846 -1.310 1.00 94.38 174 HIS A C 1
ATOM 1299 O O . HIS A 1 174 ? -0.010 -8.204 -0.143 1.00 94.38 174 HIS A O 1
ATOM 1305 N N . PHE A 1 175 ? -1.150 -6.953 -1.636 1.00 92.44 175 PHE A N 1
ATOM 1306 C CA . PHE A 1 175 ? -1.973 -6.267 -0.639 1.00 92.44 175 PHE A CA 1
ATOM 1307 C C . PHE A 1 175 ? -3.255 -5.684 -1.240 1.00 92.44 175 PHE A C 1
ATOM 1309 O O . PHE A 1 175 ? -3.346 -5.434 -2.442 1.00 92.44 175 PHE A O 1
ATOM 1316 N N . ILE A 1 176 ? -4.243 -5.408 -0.386 1.00 88.75 176 ILE A N 1
ATOM 1317 C CA . ILE A 1 176 ? -5.468 -4.706 -0.775 1.00 88.75 176 ILE A CA 1
ATOM 1318 C C . ILE A 1 176 ? -5.404 -3.260 -0.269 1.00 88.75 176 ILE A C 1
ATOM 1320 O O . ILE A 1 176 ? -5.106 -3.000 0.897 1.00 88.75 176 ILE A O 1
ATOM 1324 N N . SER A 1 177 ? -5.692 -2.306 -1.150 1.00 83.88 177 SER A N 1
ATOM 1325 C CA . SER A 1 177 ? -5.879 -0.893 -0.807 1.00 83.88 177 SER A CA 1
ATOM 1326 C C . SER A 1 177 ? -7.369 -0.544 -0.807 1.00 83.88 177 SER A C 1
ATOM 1328 O O . SER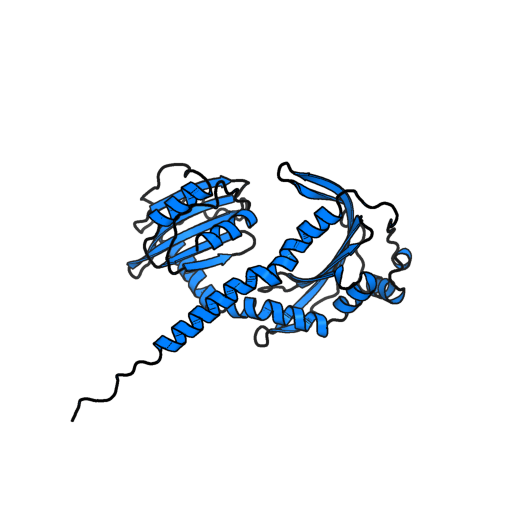 A 1 177 ? -8.180 -1.245 -1.414 1.00 83.88 177 SER A O 1
ATOM 1330 N N . ASN A 1 178 ? -7.739 0.520 -0.083 1.00 79.88 178 ASN A N 1
ATOM 1331 C CA . ASN A 1 178 ? -9.125 0.993 0.057 1.00 79.88 178 ASN A CA 1
ATOM 1332 C C . ASN A 1 178 ? -10.111 -0.098 0.521 1.00 79.88 178 ASN A C 1
ATOM 1334 O O . ASN A 1 178 ? -11.212 -0.220 -0.013 1.00 79.88 178 ASN A O 1
ATOM 1338 N N . PHE A 1 179 ? -9.707 -0.894 1.518 1.00 75.56 179 PHE A N 1
ATOM 1339 C CA . PHE A 1 179 ? -10.443 -2.085 1.956 1.00 75.56 179 PHE A CA 1
ATOM 1340 C C . PHE A 1 179 ? -11.882 -1.808 2.413 1.00 75.56 179 PHE A C 1
ATOM 1342 O O . PHE A 1 179 ? -12.707 -2.691 2.266 1.00 75.56 179 PHE A O 1
ATOM 1349 N N . SER A 1 180 ? -12.208 -0.618 2.923 1.00 65.44 180 SER A N 1
ATOM 1350 C CA . SER A 1 180 ? -13.560 -0.227 3.370 1.00 65.44 180 SER A CA 1
ATOM 1351 C C . SER A 1 180 ? -14.407 0.465 2.286 1.00 65.44 180 SER A C 1
ATOM 1353 O O . SER A 1 180 ? -15.462 1.028 2.570 1.00 65.44 180 SER A O 1
ATOM 1355 N N . GLY A 1 181 ? -13.948 0.468 1.030 1.00 75.38 181 GLY A N 1
ATOM 1356 C CA . GLY A 1 181 ? -14.623 1.138 -0.081 1.00 75.38 181 GLY A CA 1
ATOM 1357 C C . GLY A 1 181 ? -14.438 0.403 -1.404 1.00 75.38 181 GLY A C 1
ATOM 1358 O O . GLY A 1 181 ? -14.631 -0.807 -1.491 1.00 75.38 181 GLY A O 1
ATOM 1359 N N . ALA A 1 182 ? -14.072 1.140 -2.457 1.00 83.88 182 ALA A N 1
ATOM 1360 C CA . ALA A 1 182 ? -13.706 0.552 -3.744 1.00 83.88 182 ALA A CA 1
ATOM 1361 C C . ALA A 1 182 ? -12.355 -0.165 -3.612 1.00 83.88 182 ALA A C 1
ATOM 1363 O O . ALA A 1 182 ? -11.303 0.416 -3.886 1.00 83.88 182 ALA A O 1
ATOM 1364 N N . ALA A 1 183 ? -12.403 -1.403 -3.125 1.00 88.81 183 ALA A N 1
ATOM 1365 C CA . ALA A 1 183 ? -11.229 -2.198 -2.838 1.00 88.81 183 ALA A CA 1
ATOM 1366 C C . ALA A 1 183 ? -10.450 -2.525 -4.113 1.00 88.81 183 ALA A C 1
ATOM 1368 O O . ALA A 1 183 ? -11.008 -2.850 -5.166 1.00 88.81 183 ALA A O 1
ATOM 1369 N N . ILE A 1 184 ? -9.129 -2.440 -4.003 1.00 92.31 184 ILE A N 1
ATOM 1370 C CA . ILE A 1 184 ? -8.215 -2.667 -5.116 1.00 92.31 184 ILE A CA 1
ATOM 1371 C C . ILE A 1 184 ? -7.185 -3.689 -4.666 1.00 92.31 184 ILE A C 1
ATOM 1373 O O . ILE A 1 184 ? -6.480 -3.475 -3.681 1.00 92.31 184 ILE A O 1
ATOM 1377 N N . TRP A 1 185 ? -7.094 -4.792 -5.399 1.00 95.88 185 TRP A N 1
ATOM 1378 C CA . TRP A 1 185 ? -5.970 -5.711 -5.310 1.00 95.88 185 TRP A CA 1
ATOM 1379 C C . TRP A 1 185 ? -4.733 -5.057 -5.911 1.00 95.88 185 TRP A C 1
ATOM 1381 O O . TRP A 1 185 ? -4.817 -4.525 -7.016 1.00 95.88 185 TRP A O 1
ATOM 1391 N N . ASN A 1 186 ? -3.596 -5.133 -5.225 1.00 95.81 186 ASN A N 1
ATOM 1392 C CA . ASN A 1 186 ? -2.327 -4.604 -5.707 1.00 95.81 186 ASN A CA 1
ATOM 1393 C C . ASN A 1 186 ? -1.259 -5.700 -5.671 1.00 95.81 186 ASN A C 1
ATOM 1395 O O . ASN A 1 186 ? -1.183 -6.492 -4.729 1.00 95.81 186 ASN A O 1
ATOM 1399 N N . SER A 1 187 ? -0.417 -5.729 -6.699 1.00 97.00 187 SER A N 1
ATOM 1400 C CA . SER A 1 187 ? 0.849 -6.462 -6.710 1.00 97.00 187 SER A CA 1
ATOM 1401 C C . SER A 1 187 ? 1.958 -5.488 -7.075 1.00 97.00 187 SER A C 1
ATOM 1403 O O . SER A 1 187 ? 1.916 -4.892 -8.150 1.00 97.00 187 SER A O 1
ATOM 1405 N N . ALA A 1 188 ? 2.917 -5.307 -6.171 1.00 95.81 188 ALA A N 1
ATOM 1406 C CA . ALA A 1 188 ? 4.046 -4.408 -6.355 1.00 95.81 188 ALA A CA 1
ATOM 1407 C C . ALA A 1 188 ? 5.339 -5.211 -6.501 1.00 95.81 188 ALA A C 1
ATOM 1409 O O . ALA A 1 188 ? 5.592 -6.106 -5.697 1.00 95.81 188 ALA A O 1
ATOM 1410 N N . ALA A 1 189 ? 6.159 -4.889 -7.500 1.00 96.38 189 ALA A N 1
ATOM 1411 C CA . ALA A 1 189 ? 7.459 -5.522 -7.710 1.00 96.38 189 ALA A CA 1
ATOM 1412 C C . ALA A 1 189 ? 8.553 -4.476 -7.943 1.00 96.38 189 ALA A C 1
ATOM 1414 O O . ALA A 1 189 ? 8.320 -3.436 -8.555 1.00 96.38 189 ALA A O 1
ATOM 1415 N N . TYR A 1 190 ? 9.763 -4.777 -7.476 1.00 94.62 190 TYR A N 1
ATOM 1416 C CA . TYR A 1 190 ? 10.940 -3.915 -7.596 1.00 94.62 190 TYR A CA 1
ATOM 1417 C C . TYR A 1 190 ? 12.033 -4.717 -8.290 1.00 94.62 190 TYR A C 1
ATOM 1419 O O . TYR A 1 190 ? 12.458 -5.750 -7.771 1.00 94.62 190 TYR A O 1
ATOM 1427 N N . PHE A 1 191 ? 12.459 -4.292 -9.479 1.00 95.06 191 PHE A N 1
ATOM 1428 C CA . PHE A 1 191 ? 13.285 -5.132 -10.345 1.00 95.06 191 PHE A CA 1
ATOM 1429 C C . PHE A 1 191 ? 14.374 -4.355 -11.085 1.00 95.06 191 PHE A C 1
ATOM 1431 O O . PHE A 1 191 ? 14.341 -3.128 -11.207 1.00 95.06 191 PHE A O 1
ATOM 1438 N N . ALA A 1 192 ? 15.387 -5.100 -11.545 1.00 94.31 192 ALA A N 1
ATOM 1439 C CA . ALA A 1 192 ? 16.543 -4.583 -12.285 1.00 94.31 192 ALA A CA 1
ATOM 1440 C C . ALA A 1 192 ? 17.299 -3.423 -11.586 1.00 94.31 192 ALA A C 1
ATOM 1442 O O . ALA A 1 192 ? 18.031 -2.675 -12.229 1.00 94.31 192 ALA A O 1
ATOM 1443 N N . GLY A 1 193 ? 17.131 -3.266 -10.266 1.00 95.81 193 GLY A N 1
ATOM 1444 C CA . GLY A 1 193 ? 17.763 -2.203 -9.478 1.00 95.81 193 GLY A CA 1
ATOM 1445 C C . GLY A 1 193 ? 17.351 -0.785 -9.891 1.00 95.81 193 GLY A C 1
ATOM 1446 O O . GLY A 1 193 ? 18.113 0.154 -9.660 1.00 95.81 193 GLY A O 1
ATOM 1447 N N . ARG A 1 194 ? 16.210 -0.632 -10.575 1.00 95.44 194 ARG A N 1
ATOM 1448 C CA . ARG A 1 194 ? 15.798 0.629 -11.209 1.00 95.44 194 ARG A CA 1
ATOM 1449 C C . ARG A 1 194 ? 14.289 0.776 -11.372 1.00 95.44 194 ARG A C 1
ATOM 1451 O O . ARG A 1 194 ? 13.804 1.898 -11.323 1.00 95.44 194 ARG A O 1
ATOM 1458 N N . TYR A 1 195 ? 13.545 -0.303 -11.579 1.00 95.06 195 TYR A N 1
ATOM 1459 C CA . TYR A 1 195 ? 12.142 -0.208 -11.976 1.00 95.06 195 TYR A CA 1
ATOM 1460 C C . TYR A 1 195 ? 11.201 -0.646 -10.866 1.00 95.06 195 TYR A C 1
ATOM 1462 O O . TYR A 1 195 ? 11.484 -1.595 -10.127 1.00 95.06 195 TYR A O 1
ATOM 1470 N N . THR A 1 196 ? 10.056 0.022 -10.798 1.00 94.38 196 THR A N 1
ATOM 1471 C CA . THR A 1 196 ? 8.926 -0.373 -9.961 1.00 94.38 196 THR A CA 1
ATOM 1472 C C . THR A 1 196 ? 7.751 -0.739 -10.851 1.00 94.38 196 THR A C 1
ATOM 1474 O O . THR A 1 196 ? 7.443 -0.017 -11.796 1.00 94.38 196 THR A O 1
ATOM 1477 N N . LEU A 1 197 ? 7.096 -1.854 -10.550 1.00 95.62 197 LEU A N 1
ATOM 1478 C CA . LEU A 1 197 ? 5.843 -2.256 -11.172 1.00 95.62 197 LEU A CA 1
ATOM 1479 C C . LEU A 1 197 ? 4.730 -2.199 -10.135 1.00 95.62 197 LEU A C 1
ATOM 1481 O O . LEU A 1 197 ? 4.882 -2.746 -9.044 1.00 95.62 197 LEU A O 1
ATOM 1485 N N . GLU A 1 198 ? 3.603 -1.608 -10.512 1.00 94.69 198 GLU A N 1
ATOM 1486 C CA . GLU A 1 198 ? 2.353 -1.679 -9.766 1.00 94.69 198 GLU A CA 1
ATOM 1487 C C . GLU A 1 198 ? 1.271 -2.268 -10.676 1.00 94.69 198 GLU A C 1
ATOM 1489 O O . GLU A 1 198 ? 0.972 -1.726 -11.737 1.00 94.69 198 GLU A O 1
ATOM 1494 N N . LEU A 1 199 ? 0.690 -3.396 -10.276 1.00 96.56 199 LEU A N 1
ATOM 1495 C CA . LEU A 1 199 ? -0.490 -3.980 -10.907 1.00 96.56 199 LEU A CA 1
ATOM 1496 C C . LEU A 1 199 ? -1.673 -3.788 -9.970 1.00 96.56 199 LEU A C 1
ATOM 1498 O O . LEU A 1 199 ? -1.621 -4.246 -8.830 1.00 96.56 199 LEU A O 1
ATOM 1502 N N . ARG A 1 200 ? -2.743 -3.155 -10.454 1.00 95.44 200 ARG A N 1
ATOM 1503 C CA . ARG A 1 200 ? -3.957 -2.862 -9.688 1.00 95.44 200 ARG A CA 1
ATOM 1504 C C . ARG A 1 200 ? -5.174 -3.466 -10.361 1.00 95.44 200 ARG A C 1
ATOM 1506 O O . ARG A 1 200 ? -5.373 -3.304 -11.561 1.00 95.44 200 ARG A O 1
ATOM 1513 N N . VAL A 1 201 ? -6.005 -4.147 -9.584 1.00 95.75 201 VAL A N 1
ATOM 1514 C CA . VAL A 1 201 ? -7.236 -4.776 -10.068 1.00 95.75 201 VAL A CA 1
ATOM 1515 C C . VAL A 1 201 ? -8.376 -4.394 -9.132 1.00 95.75 201 VAL A C 1
ATOM 1517 O O . VAL A 1 201 ? -8.322 -4.731 -7.947 1.00 95.75 201 VAL A O 1
ATOM 1520 N N . PRO A 1 202 ? -9.420 -3.707 -9.619 1.00 95.50 202 PRO A N 1
ATOM 1521 C CA . PRO A 1 202 ? -10.619 -3.459 -8.830 1.00 95.50 202 PRO A CA 1
ATOM 1522 C C . PRO A 1 202 ? -11.283 -4.781 -8.427 1.00 95.50 202 PRO A C 1
ATOM 1524 O O . PRO A 1 202 ? -11.541 -5.634 -9.281 1.00 95.50 202 PRO A O 1
ATOM 1527 N N . ILE A 1 203 ? -11.581 -4.957 -7.141 1.00 96.00 203 ILE A N 1
ATOM 1528 C CA . ILE A 1 203 ? -12.180 -6.181 -6.593 1.00 96.00 203 ILE A CA 1
ATOM 1529 C C . ILE A 1 203 ? -13.369 -5.860 -5.686 1.00 96.00 203 ILE A C 1
ATOM 1531 O O . ILE A 1 203 ? -13.430 -4.809 -5.056 1.00 96.00 203 ILE A O 1
ATOM 1535 N N . ALA A 1 204 ? -14.307 -6.796 -5.586 1.00 93.56 204 ALA A N 1
ATOM 1536 C CA . ALA A 1 204 ? -15.319 -6.799 -4.538 1.00 93.56 204 ALA A CA 1
ATOM 1537 C C . ALA A 1 204 ? -14.913 -7.759 -3.420 1.00 93.56 204 ALA A C 1
ATOM 1539 O O . ALA A 1 204 ? -14.460 -8.876 -3.685 1.00 93.56 204 ALA A O 1
ATOM 1540 N N . ILE A 1 205 ? -15.135 -7.344 -2.175 1.00 90.62 205 ILE A N 1
ATOM 1541 C CA . ILE A 1 205 ? -14.903 -8.167 -0.990 1.00 90.62 205 ILE A CA 1
ATOM 1542 C C . ILE A 1 205 ? -16.249 -8.637 -0.442 1.00 90.62 205 ILE A C 1
ATOM 1544 O O . ILE A 1 205 ? -17.189 -7.866 -0.265 1.00 90.62 205 ILE A O 1
ATOM 1548 N N . ASP A 1 206 ? -16.332 -9.931 -0.171 1.00 91.38 206 ASP A N 1
ATOM 1549 C CA . ASP A 1 206 ? -17.366 -10.532 0.655 1.00 91.38 206 ASP A CA 1
ATOM 1550 C C . ASP A 1 206 ? -16.922 -10.398 2.117 1.00 91.38 206 ASP A C 1
ATOM 1552 O O . ASP A 1 206 ? -16.214 -11.257 2.645 1.00 91.38 206 ASP A O 1
ATOM 1556 N N . TYR A 1 207 ? -17.287 -9.281 2.755 1.00 84.69 207 TYR A N 1
ATOM 1557 C CA . TYR A 1 207 ? -16.928 -8.998 4.152 1.00 84.69 207 TYR A CA 1
ATOM 1558 C C . TYR A 1 207 ? -17.595 -9.956 5.135 1.00 84.69 207 TYR A C 1
ATOM 1560 O O . TYR A 1 207 ? -17.171 -10.054 6.284 1.00 84.69 207 TYR A O 1
ATOM 1568 N N . GLU A 1 208 ? -18.642 -10.674 4.723 1.00 85.88 208 GLU A N 1
ATOM 1569 C CA . GLU A 1 208 ? -19.259 -11.662 5.596 1.00 85.88 208 GLU A CA 1
ATOM 1570 C C . GLU A 1 208 ? -18.350 -12.870 5.800 1.00 85.88 208 GLU A C 1
ATOM 1572 O O . GLU A 1 208 ? -18.218 -13.333 6.938 1.00 85.88 208 GLU A O 1
ATOM 1577 N N . HIS A 1 209 ? -17.685 -13.294 4.722 1.00 91.56 209 HIS A N 1
ATOM 1578 C CA . HIS A 1 209 ? -16.813 -14.468 4.667 1.00 91.56 209 HIS A CA 1
ATOM 1579 C C . HIS A 1 209 ? -15.318 -14.130 4.557 1.00 91.56 209 HIS A C 1
ATOM 1581 O O . HIS A 1 209 ? -14.495 -15.038 4.472 1.00 91.56 209 HIS A O 1
ATOM 1587 N N . CYS A 1 210 ? -14.959 -12.845 4.566 1.00 91.19 210 CYS A N 1
ATOM 1588 C CA . CYS A 1 210 ? -13.587 -12.349 4.478 1.00 91.19 210 CYS A CA 1
ATOM 1589 C C . CYS A 1 210 ? -12.800 -12.860 3.274 1.00 91.19 210 CYS A C 1
ATOM 1591 O O . CYS A 1 210 ? -11.671 -13.328 3.403 1.00 91.19 210 CYS A O 1
ATOM 1593 N N . ARG A 1 211 ? -13.406 -12.768 2.092 1.00 94.88 211 ARG A N 1
ATOM 1594 C CA . ARG A 1 211 ? -12.809 -13.265 0.853 1.00 94.88 211 ARG A CA 1
ATOM 1595 C C . ARG A 1 211 ? -13.069 -12.335 -0.315 1.00 94.88 211 ARG A C 1
ATOM 1597 O O . ARG A 1 211 ? -14.041 -11.582 -0.325 1.00 94.88 211 ARG A O 1
ATOM 1604 N N . VAL A 1 212 ? -12.223 -12.425 -1.333 1.00 94.62 212 VAL A N 1
ATOM 1605 C CA . VAL A 1 212 ? -12.493 -11.761 -2.611 1.00 94.62 212 VAL A CA 1
ATOM 1606 C C . VAL A 1 212 ? -13.663 -12.457 -3.296 1.00 94.62 212 VAL A C 1
ATOM 1608 O O . VAL A 1 212 ? -13.639 -13.668 -3.506 1.00 94.62 212 VAL A O 1
ATOM 1611 N N . LYS A 1 213 ? -14.691 -11.677 -3.630 1.00 93.75 213 LYS A N 1
ATOM 1612 C CA . LYS A 1 213 ? -15.913 -12.144 -4.285 1.00 93.75 213 LYS A CA 1
ATOM 1613 C C . LYS A 1 213 ? -15.724 -12.248 -5.794 1.00 93.75 213 LYS A C 1
ATOM 1615 O O . LYS A 1 213 ? -16.017 -13.285 -6.379 1.00 93.75 213 LYS A O 1
ATOM 1620 N N . ASN A 1 214 ? -15.253 -11.171 -6.420 1.00 93.69 214 ASN A N 1
ATOM 1621 C CA . ASN A 1 214 ? -15.032 -11.099 -7.861 1.00 93.69 214 ASN A CA 1
ATOM 1622 C C . ASN A 1 214 ? -14.154 -9.900 -8.243 1.00 93.69 214 ASN A C 1
ATOM 1624 O O . ASN A 1 214 ? -14.042 -8.929 -7.494 1.00 93.69 214 ASN A O 1
ATOM 1628 N N . VAL A 1 215 ? -13.579 -9.964 -9.444 1.00 96.00 215 VAL A N 1
ATOM 1629 C CA . VAL A 1 215 ? -12.940 -8.828 -10.119 1.00 96.00 215 VAL A CA 1
ATOM 1630 C C . VAL A 1 215 ? -14.026 -7.926 -10.713 1.00 96.00 215 VAL A C 1
ATOM 1632 O O . VAL A 1 215 ? -15.032 -8.417 -11.229 1.00 96.00 215 VAL A O 1
ATOM 1635 N N . LEU A 1 216 ? -13.846 -6.611 -10.595 1.00 94.19 216 LEU A N 1
ATOM 1636 C CA . LEU A 1 216 ? -14.815 -5.593 -11.020 1.00 94.19 216 LEU A CA 1
ATOM 1637 C C . LEU A 1 216 ? -14.414 -4.870 -12.310 1.00 94.19 216 LEU A C 1
ATOM 1639 O O . LEU A 1 216 ? -15.247 -4.199 -12.912 1.00 94.19 216 LEU A O 1
ATOM 1643 N N . GLY A 1 217 ? -13.160 -4.993 -12.738 1.00 92.69 217 GLY A N 1
ATOM 1644 C CA . GLY A 1 217 ? -12.648 -4.304 -13.916 1.00 92.69 217 GLY A CA 1
ATOM 1645 C C . GLY A 1 217 ? -11.312 -4.868 -14.394 1.00 92.69 217 GLY A C 1
ATOM 1646 O O . GLY A 1 217 ? -10.765 -5.765 -13.750 1.00 92.69 217 GLY A O 1
ATOM 1647 N N . PRO A 1 218 ? -10.798 -4.365 -15.527 1.00 93.44 218 PRO A N 1
ATOM 1648 C CA . PRO A 1 218 ? -9.519 -4.807 -16.066 1.00 93.44 218 PRO A CA 1
ATOM 1649 C C . PRO A 1 218 ? -8.366 -4.456 -15.123 1.00 93.44 218 PRO A C 1
ATOM 1651 O O . PRO A 1 218 ? -8.459 -3.516 -14.327 1.00 93.44 218 PRO A O 1
ATOM 1654 N N . ALA A 1 219 ? -7.263 -5.189 -15.257 1.00 94.44 219 ALA A N 1
ATOM 1655 C CA . ALA A 1 219 ? -6.022 -4.830 -14.585 1.00 94.44 219 ALA A CA 1
ATOM 1656 C C . ALA A 1 219 ? -5.428 -3.543 -15.175 1.00 94.44 219 ALA A C 1
ATOM 1658 O O . ALA A 1 219 ? -5.366 -3.362 -16.395 1.00 94.44 219 ALA A O 1
ATOM 1659 N N . GLU A 1 220 ? -4.940 -2.674 -14.300 1.00 93.19 220 GLU A N 1
ATOM 1660 C CA . GLU A 1 220 ? -4.120 -1.523 -14.650 1.00 93.19 220 GLU A CA 1
ATOM 1661 C C . GLU A 1 220 ? -2.685 -1.805 -14.199 1.00 93.19 220 GLU A C 1
ATOM 1663 O O . GLU A 1 220 ? -2.458 -2.180 -13.050 1.00 93.19 220 GLU A O 1
ATOM 1668 N N . ILE A 1 221 ? -1.721 -1.687 -15.113 1.00 95.06 221 ILE A N 1
ATOM 1669 C CA . ILE A 1 221 ? -0.318 -2.003 -14.845 1.00 95.06 221 ILE A CA 1
ATOM 1670 C C . ILE A 1 221 ? 0.523 -0.780 -15.186 1.00 95.06 221 ILE A C 1
ATOM 1672 O O . ILE A 1 221 ? 0.497 -0.317 -16.329 1.00 95.06 221 ILE A O 1
ATOM 1676 N N . TRP A 1 222 ? 1.283 -0.287 -14.215 1.00 93.75 222 TRP A N 1
ATOM 1677 C CA . TRP A 1 222 ? 2.227 0.813 -14.386 1.00 93.75 222 TRP A CA 1
ATOM 1678 C C . TRP A 1 222 ? 3.641 0.323 -14.140 1.00 93.75 222 TRP A C 1
ATOM 1680 O O . TRP A 1 222 ? 3.889 -0.457 -13.218 1.00 93.75 222 TRP A O 1
ATOM 1690 N N . ILE A 1 223 ? 4.556 0.802 -14.975 1.00 93.88 223 ILE A N 1
ATOM 1691 C CA . ILE A 1 223 ? 5.988 0.673 -14.761 1.00 93.88 223 ILE A CA 1
ATOM 1692 C C . ILE A 1 223 ? 6.570 2.076 -14.672 1.00 93.88 223 ILE A C 1
ATOM 1694 O O . ILE A 1 223 ? 6.428 2.866 -15.608 1.00 93.88 223 ILE A O 1
ATOM 1698 N N . ASP A 1 224 ? 7.260 2.342 -13.570 1.00 93.00 224 ASP A N 1
ATOM 1699 C CA . ASP A 1 224 ? 7.997 3.580 -13.361 1.00 93.00 224 ASP A CA 1
ATOM 1700 C C . ASP A 1 224 ? 9.494 3.294 -13.268 1.00 93.00 224 ASP A C 1
ATOM 1702 O O . ASP A 1 224 ? 9.936 2.254 -12.763 1.00 93.00 224 ASP A O 1
ATOM 1706 N N . GLU A 1 225 ? 10.285 4.244 -13.758 1.00 94.25 225 GLU A N 1
ATOM 1707 C CA . GLU A 1 225 ? 11.733 4.211 -13.650 1.00 94.25 225 GLU A CA 1
ATOM 1708 C C . GLU A 1 225 ? 12.200 5.105 -12.502 1.00 94.25 225 GLU A C 1
ATOM 1710 O O . GLU A 1 225 ? 11.975 6.316 -12.491 1.00 94.25 225 GLU A O 1
ATOM 1715 N N . VAL A 1 226 ? 12.920 4.529 -11.544 1.00 94.75 226 VAL A N 1
ATOM 1716 C CA . VAL A 1 226 ? 13.702 5.296 -10.578 1.00 94.75 226 VAL A CA 1
ATOM 1717 C C . VAL A 1 226 ? 14.954 5.781 -11.290 1.00 94.75 226 VAL A C 1
ATOM 1719 O O . VAL A 1 226 ? 15.833 4.987 -11.608 1.00 94.75 226 VAL A O 1
ATOM 1722 N N . THR A 1 227 ? 15.069 7.088 -11.508 1.00 94.81 227 THR A N 1
ATOM 1723 C CA . THR A 1 227 ? 16.245 7.691 -12.159 1.00 94.81 227 THR A CA 1
ATOM 1724 C C . THR A 1 227 ? 17.298 8.136 -11.151 1.00 94.81 227 THR A C 1
ATOM 1726 O O . THR A 1 227 ? 18.484 8.235 -11.469 1.00 94.81 227 THR A O 1
ATOM 1729 N N . LYS A 1 228 ? 16.879 8.399 -9.909 1.00 95.94 228 LYS A N 1
ATOM 1730 C CA . LYS A 1 228 ? 17.756 8.841 -8.825 1.00 95.94 228 LYS A CA 1
ATOM 1731 C C . LYS A 1 228 ? 17.152 8.495 -7.469 1.00 95.94 228 LYS A C 1
ATOM 1733 O O . LYS A 1 228 ? 15.945 8.616 -7.292 1.00 95.94 228 LYS A O 1
ATOM 1738 N N . VAL A 1 229 ? 18.000 8.151 -6.503 1.00 96.44 229 VAL A N 1
ATOM 1739 C CA . VAL A 1 229 ? 17.629 8.086 -5.085 1.00 96.44 229 VAL A CA 1
ATOM 1740 C C . VAL A 1 229 ? 18.448 9.116 -4.316 1.00 96.44 229 VAL A C 1
ATOM 1742 O O . VAL A 1 229 ? 19.675 9.139 -4.410 1.00 96.44 229 VAL A O 1
ATOM 1745 N N . ASP A 1 230 ? 17.759 9.966 -3.566 1.00 94.62 230 ASP A N 1
ATOM 1746 C CA . ASP A 1 230 ? 18.333 10.944 -2.649 1.00 94.62 230 ASP A CA 1
ATOM 1747 C C . ASP A 1 230 ? 18.011 10.544 -1.206 1.00 94.62 230 AS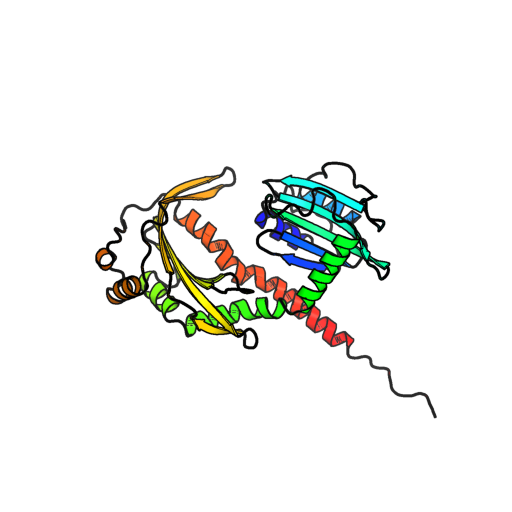P A C 1
ATOM 1749 O O . ASP A 1 230 ? 16.979 9.938 -0.933 1.00 94.62 230 ASP A O 1
ATOM 1753 N N . PHE A 1 231 ? 18.889 10.887 -0.266 1.00 90.94 231 PHE A N 1
ATOM 1754 C CA . PHE A 1 231 ? 18.682 10.611 1.155 1.00 90.94 231 PHE A CA 1
ATOM 1755 C C . PHE A 1 231 ? 18.468 11.922 1.904 1.00 90.94 231 PHE A C 1
ATOM 1757 O O . PHE A 1 231 ? 19.223 12.883 1.736 1.00 90.94 231 PHE A O 1
ATOM 1764 N N . SER A 1 232 ? 17.436 11.964 2.742 1.00 85.75 232 SER A N 1
ATOM 1765 C CA . SER A 1 232 ? 17.196 13.091 3.638 1.00 85.75 232 SER A CA 1
ATOM 1766 C C . SER A 1 232 ? 18.283 13.179 4.721 1.00 85.75 232 SER A C 1
ATOM 1768 O O . SER A 1 232 ? 19.077 12.258 4.923 1.00 85.75 232 SER A O 1
ATOM 1770 N N . ARG A 1 233 ? 18.278 14.266 5.507 1.00 79.25 233 ARG A N 1
ATOM 1771 C CA . ARG A 1 233 ? 19.166 14.397 6.680 1.00 79.25 233 ARG A CA 1
ATOM 1772 C C . ARG A 1 233 ? 18.949 13.303 7.733 1.00 79.25 233 ARG A C 1
ATOM 1774 O O . ARG A 1 233 ? 19.876 13.009 8.475 1.00 79.25 233 ARG A O 1
ATOM 1781 N N . SER A 1 234 ? 17.752 12.715 7.802 1.00 78.56 234 SER A N 1
ATOM 1782 C CA . SER A 1 234 ? 17.449 11.590 8.696 1.00 78.56 234 SER A CA 1
ATOM 1783 C C . SER A 1 234 ? 17.836 10.229 8.105 1.00 78.56 234 SER A C 1
ATOM 1785 O O . SER A 1 234 ? 17.582 9.207 8.732 1.00 78.56 234 SER A O 1
ATOM 1787 N N . GLY A 1 235 ? 18.432 10.200 6.907 1.00 82.69 235 GLY A N 1
ATOM 1788 C CA . GLY A 1 235 ? 18.789 8.971 6.201 1.00 82.69 235 GLY A CA 1
ATOM 1789 C C . GLY A 1 235 ? 17.610 8.283 5.508 1.00 82.69 235 GLY A C 1
ATOM 1790 O O . GLY A 1 235 ? 17.776 7.174 5.011 1.00 82.69 235 GLY A O 1
ATOM 1791 N N . ALA A 1 236 ? 16.433 8.916 5.448 1.00 82.06 236 ALA A N 1
ATOM 1792 C CA . ALA A 1 236 ? 15.283 8.359 4.742 1.00 82.06 236 ALA A CA 1
ATOM 1793 C C . ALA A 1 236 ? 15.474 8.505 3.219 1.00 82.06 236 ALA A C 1
ATOM 1795 O O . ALA A 1 236 ? 15.743 9.622 2.760 1.00 82.06 236 ALA A O 1
ATOM 1796 N N . PRO A 1 237 ? 15.356 7.420 2.433 1.00 90.31 237 PRO A N 1
ATOM 1797 C CA . PRO A 1 237 ? 15.490 7.485 0.984 1.00 90.31 237 PRO A CA 1
ATOM 1798 C C . PRO A 1 237 ? 14.233 8.082 0.337 1.00 90.31 237 PRO A C 1
ATOM 1800 O O . PRO A 1 237 ? 13.108 7.786 0.732 1.00 90.31 237 PRO A O 1
ATOM 1803 N N . GLY A 1 238 ? 14.427 8.892 -0.697 1.00 89.62 238 GLY A N 1
ATOM 1804 C CA . GLY A 1 238 ? 13.393 9.369 -1.607 1.00 89.62 238 GLY A CA 1
ATOM 1805 C C . GLY A 1 238 ? 13.835 9.141 -3.048 1.00 89.62 238 GLY A C 1
ATOM 1806 O O . GLY A 1 238 ? 14.993 9.378 -3.388 1.00 89.62 238 GLY A O 1
ATOM 1807 N N . ALA A 1 239 ? 12.930 8.665 -3.899 1.00 92.44 239 ALA A N 1
ATOM 1808 C CA . ALA A 1 239 ? 13.219 8.440 -5.310 1.00 92.44 239 ALA A CA 1
ATOM 1809 C C . ALA A 1 239 ? 12.693 9.582 -6.177 1.00 92.44 239 ALA A C 1
ATOM 1811 O O . ALA A 1 239 ? 11.585 10.081 -5.978 1.00 92.44 239 ALA A O 1
ATOM 1812 N N . ARG A 1 240 ? 13.472 9.943 -7.195 1.00 92.62 240 ARG A N 1
ATOM 1813 C CA . ARG A 1 240 ? 12.961 10.639 -8.367 1.00 92.62 240 ARG A CA 1
ATOM 1814 C C . ARG A 1 240 ? 12.502 9.587 -9.364 1.00 92.62 240 ARG A C 1
ATOM 1816 O O . ARG A 1 240 ? 13.310 8.788 -9.839 1.00 92.62 240 ARG A O 1
ATOM 1823 N N . LEU A 1 241 ? 11.213 9.618 -9.662 1.00 89.19 241 LEU A N 1
ATOM 1824 C CA . LEU A 1 241 ? 10.593 8.759 -10.655 1.00 89.19 241 LEU A CA 1
ATOM 1825 C C . LEU A 1 241 ? 10.489 9.512 -11.977 1.00 89.19 241 LEU A C 1
ATOM 1827 O O . LEU A 1 241 ? 10.109 10.684 -12.008 1.00 89.19 241 LEU A O 1
ATOM 1831 N N . GLU A 1 242 ? 10.825 8.834 -13.060 1.00 83.31 242 GLU A N 1
ATOM 1832 C CA . GLU A 1 242 ? 10.343 9.164 -14.392 1.00 83.31 242 GLU A CA 1
ATOM 1833 C C . GLU A 1 242 ? 9.156 8.228 -14.636 1.00 83.31 242 GLU A C 1
ATOM 1835 O O . GLU A 1 242 ? 9.317 7.056 -14.977 1.00 83.31 242 GLU A O 1
ATOM 1840 N N . GLY A 1 243 ? 7.970 8.710 -14.251 1.00 62.50 243 GLY A N 1
ATOM 1841 C CA . GLY A 1 243 ? 6.788 7.873 -14.048 1.00 62.50 243 GLY A CA 1
ATOM 1842 C C . GLY A 1 243 ? 5.679 8.074 -15.079 1.00 62.50 243 GLY A C 1
ATOM 1843 O O . GLY A 1 243 ? 5.560 9.134 -15.693 1.00 62.50 243 GLY A O 1
ATOM 1844 N N . GLY A 1 244 ? 4.845 7.046 -15.249 1.00 56.81 244 GLY A N 1
ATOM 1845 C CA . GLY A 1 244 ? 3.641 7.049 -16.088 1.00 56.81 244 GLY A CA 1
ATOM 1846 C C . GLY A 1 244 ? 3.867 6.823 -17.586 1.00 56.81 244 GLY A C 1
ATOM 1847 O O . GLY A 1 244 ? 2.901 6.840 -18.351 1.00 56.81 244 GLY A O 1
ATOM 1848 N N . HIS A 1 245 ? 5.109 6.599 -18.023 1.00 64.62 245 HIS A N 1
ATOM 1849 C CA . HIS A 1 245 ? 5.428 6.423 -19.444 1.00 64.62 245 HIS A CA 1
ATOM 1850 C C . HIS A 1 245 ? 4.977 5.071 -19.996 1.00 64.62 245 HIS A C 1
ATOM 1852 O O . HIS A 1 245 ? 4.568 4.992 -21.156 1.00 64.62 245 HIS A O 1
ATOM 1858 N N . TRP A 1 246 ? 4.996 4.021 -19.171 1.00 87.75 246 TRP A N 1
ATOM 1859 C CA . TRP A 1 246 ? 4.594 2.687 -19.601 1.00 87.75 246 TRP A CA 1
ATOM 1860 C C . TRP A 1 246 ? 3.423 2.193 -18.774 1.00 87.75 246 TRP A C 1
ATOM 1862 O O . TRP A 1 246 ? 3.561 1.700 -17.654 1.00 87.75 246 TRP A O 1
ATOM 1872 N N . ARG A 1 247 ? 2.243 2.330 -19.373 1.00 92.44 247 ARG A N 1
ATOM 1873 C CA . ARG A 1 247 ? 1.015 1.718 -18.892 1.00 92.44 247 ARG A CA 1
ATOM 1874 C C . ARG A 1 247 ? 0.696 0.534 -19.786 1.00 92.44 247 ARG A C 1
ATOM 1876 O O . ARG A 1 247 ? 0.371 0.733 -20.955 1.00 92.44 247 ARG A O 1
ATOM 1883 N N . LEU A 1 248 ? 0.767 -0.673 -19.235 1.00 92.88 248 LEU A N 1
ATOM 1884 C CA . LEU A 1 248 ? 0.364 -1.866 -19.968 1.00 92.88 248 LEU A CA 1
ATOM 1885 C C . LEU A 1 248 ? -1.133 -2.091 -19.796 1.00 92.88 248 LEU A C 1
ATOM 1887 O O . LEU A 1 248 ? -1.687 -2.005 -18.697 1.00 92.88 248 LEU A O 1
ATOM 1891 N N . LYS A 1 249 ? -1.789 -2.416 -20.903 1.00 91.88 249 LYS A N 1
ATOM 1892 C CA . LYS A 1 249 ? -3.120 -3.010 -20.904 1.00 91.88 249 LYS A CA 1
ATOM 1893 C C . LYS A 1 249 ? -3.018 -4.485 -20.530 1.00 91.88 249 LYS A C 1
ATOM 1895 O O . LYS A 1 249 ? -1.981 -5.127 -20.689 1.00 91.88 249 LYS A O 1
ATOM 1900 N N . GLU A 1 250 ? -4.128 -5.064 -20.092 1.00 92.31 250 GLU A N 1
ATOM 1901 C CA . GLU A 1 250 ? -4.161 -6.462 -19.655 1.00 92.31 250 GLU A CA 1
ATOM 1902 C C . GLU A 1 250 ? -3.725 -7.458 -20.750 1.00 92.31 250 GLU A C 1
ATOM 1904 O O . GLU A 1 250 ? -3.070 -8.457 -20.462 1.00 92.31 250 GLU A O 1
ATOM 1909 N N . ASN A 1 251 ? -4.027 -7.190 -22.024 1.00 94.19 251 ASN A N 1
ATOM 1910 C CA . ASN A 1 251 ? -3.565 -8.029 -23.134 1.00 94.19 251 ASN A CA 1
ATOM 1911 C C . ASN A 1 251 ? -2.040 -7.951 -23.346 1.00 94.19 251 ASN A C 1
ATOM 1913 O O . ASN A 1 251 ? -1.420 -8.964 -23.668 1.00 94.19 251 ASN A O 1
ATOM 1917 N N . GLU A 1 252 ? -1.436 -6.780 -23.141 1.00 95.38 252 GLU A N 1
ATOM 1918 C CA . GLU A 1 252 ? 0.017 -6.584 -23.189 1.00 95.38 252 GLU A CA 1
ATOM 1919 C C . GLU A 1 252 ? 0.688 -7.295 -22.010 1.00 95.38 252 GLU A C 1
ATOM 1921 O O . GLU A 1 252 ? 1.646 -8.036 -22.213 1.00 95.38 252 GLU A O 1
ATOM 1926 N N . TRP A 1 253 ? 0.119 -7.182 -20.806 1.00 96.12 253 TRP A N 1
ATOM 1927 C CA . TRP A 1 253 ? 0.556 -7.946 -19.635 1.00 96.12 253 TRP A CA 1
ATOM 1928 C C . TRP A 1 253 ? 0.521 -9.460 -19.886 1.00 96.12 253 TRP A C 1
ATOM 1930 O O . TRP A 1 253 ? 1.523 -10.148 -19.700 1.00 96.12 253 TRP A O 1
ATOM 1940 N N . ARG A 1 254 ? -0.593 -9.993 -20.402 1.00 95.12 254 ARG A N 1
ATOM 1941 C CA . ARG A 1 254 ? -0.704 -11.422 -20.750 1.00 95.12 254 ARG A CA 1
ATOM 1942 C C . ARG A 1 254 ? 0.325 -11.840 -21.802 1.00 95.12 254 ARG A C 1
ATOM 1944 O O . ARG A 1 254 ? 0.863 -12.944 -21.722 1.00 95.12 254 ARG A O 1
ATOM 1951 N N . SER A 1 255 ? 0.617 -10.972 -22.774 1.00 96.38 255 SER A N 1
ATOM 1952 C CA . SER A 1 255 ? 1.683 -11.204 -23.755 1.00 96.38 255 SER A CA 1
ATOM 1953 C C . SER A 1 255 ? 3.056 -11.268 -23.082 1.00 96.38 255 SER A C 1
ATOM 1955 O O . SER A 1 255 ? 3.814 -12.203 -23.337 1.00 96.38 255 SER A O 1
ATOM 1957 N N . LEU A 1 256 ? 3.360 -10.337 -22.174 1.00 96.69 256 LEU A N 1
ATOM 1958 C CA . LEU A 1 256 ? 4.605 -10.320 -21.407 1.00 96.69 256 LEU A CA 1
ATOM 1959 C C . LEU A 1 256 ? 4.781 -11.605 -20.583 1.00 96.69 256 LEU A C 1
ATOM 1961 O O . LEU A 1 256 ? 5.830 -12.245 -20.666 1.00 96.69 256 LEU A O 1
ATOM 1965 N N . VAL A 1 257 ? 3.740 -12.020 -19.853 1.00 96.88 257 VAL A N 1
ATOM 1966 C CA . VAL A 1 257 ? 3.730 -13.258 -19.054 1.00 96.88 257 VAL A CA 1
ATOM 1967 C C . VAL A 1 257 ? 3.965 -14.483 -19.940 1.00 96.88 257 VAL A C 1
ATOM 1969 O O . VAL A 1 257 ? 4.854 -15.286 -19.663 1.00 96.88 257 VAL A O 1
ATOM 1972 N N . LYS A 1 258 ? 3.224 -14.612 -21.050 1.00 97.00 258 LYS A N 1
ATOM 1973 C CA . LYS A 1 258 ? 3.362 -15.735 -21.996 1.00 97.00 258 LYS A CA 1
ATOM 1974 C C . LYS A 1 258 ? 4.768 -15.829 -22.597 1.00 97.00 258 LYS A C 1
ATOM 1976 O O . LYS A 1 258 ? 5.227 -16.924 -22.905 1.00 97.00 258 LYS A O 1
ATOM 1981 N N . ASN A 1 259 ? 5.436 -14.691 -22.767 1.00 97.19 259 ASN A N 1
ATOM 1982 C CA . ASN A 1 259 ? 6.793 -14.601 -23.298 1.00 97.19 259 ASN A CA 1
ATOM 1983 C C . ASN A 1 259 ? 7.864 -14.530 -22.193 1.00 97.19 259 ASN A C 1
ATOM 1985 O O . ASN A 1 259 ? 8.962 -14.034 -22.442 1.00 97.19 259 ASN A O 1
ATOM 1989 N N . GLY A 1 260 ? 7.557 -14.999 -20.977 1.00 95.12 260 GLY A N 1
ATOM 1990 C CA . GLY A 1 260 ? 8.537 -15.163 -19.899 1.00 95.12 260 GLY A CA 1
ATOM 1991 C C . GLY A 1 260 ? 9.190 -13.859 -19.437 1.00 95.12 260 GLY A C 1
ATOM 1992 O O . GLY A 1 260 ? 10.360 -13.863 -19.072 1.00 95.12 260 GLY A O 1
ATOM 1993 N N . GLY A 1 261 ? 8.471 -12.735 -19.504 1.00 94.81 261 GLY A N 1
ATOM 1994 C CA . GLY A 1 261 ? 9.002 -11.433 -19.093 1.00 94.81 261 GLY A CA 1
ATOM 1995 C C . GLY A 1 261 ? 9.844 -10.731 -20.158 1.00 94.81 261 GLY A C 1
ATOM 1996 O O . GLY A 1 261 ? 10.585 -9.804 -19.837 1.00 94.81 261 GLY A O 1
ATOM 1997 N N . ASN A 1 262 ? 9.748 -11.133 -21.430 1.00 95.06 262 ASN A N 1
ATOM 1998 C CA . ASN A 1 262 ? 10.410 -10.422 -22.521 1.00 95.06 262 ASN A CA 1
ATOM 1999 C C . ASN A 1 262 ? 9.732 -9.069 -22.815 1.00 95.06 262 ASN A C 1
ATOM 2001 O O . ASN A 1 262 ? 8.807 -8.986 -23.619 1.00 95.06 262 ASN A O 1
ATOM 2005 N N . TRP A 1 263 ? 10.237 -7.993 -22.213 1.00 93.69 263 TRP A N 1
ATOM 2006 C CA . TRP A 1 263 ? 9.691 -6.634 -22.329 1.00 93.69 263 TRP A CA 1
ATOM 2007 C C . TRP A 1 263 ? 9.659 -6.048 -23.748 1.00 93.69 263 TRP A C 1
ATOM 2009 O O . TRP A 1 263 ? 8.864 -5.147 -24.023 1.00 93.69 263 TRP A O 1
ATOM 2019 N N . SER A 1 264 ? 10.450 -6.589 -24.682 1.00 92.94 264 SER A N 1
ATOM 2020 C CA . SER A 1 264 ? 10.402 -6.153 -26.085 1.00 92.94 264 SER A CA 1
ATOM 2021 C C . SER A 1 264 ? 9.046 -6.426 -26.748 1.00 92.94 264 SER A C 1
ATOM 2023 O O . SER A 1 264 ? 8.650 -5.679 -27.636 1.00 92.94 264 SER A O 1
ATOM 2025 N N . VAL A 1 265 ? 8.281 -7.424 -26.278 1.00 96.00 265 VAL A N 1
ATOM 2026 C CA . VAL A 1 265 ? 6.959 -7.762 -26.846 1.00 96.00 265 VAL A CA 1
ATOM 2027 C C . VAL A 1 265 ? 5.870 -6.742 -26.502 1.00 96.00 265 VAL A C 1
ATOM 2029 O O . VAL A 1 265 ? 4.790 -6.781 -27.086 1.00 96.00 265 VAL A O 1
ATOM 2032 N N . VAL A 1 266 ? 6.150 -5.844 -25.554 1.00 93.62 266 VAL A N 1
ATOM 2033 C CA . VAL A 1 266 ? 5.258 -4.759 -25.119 1.00 93.62 266 VAL A CA 1
ATOM 2034 C C . VAL A 1 266 ? 5.874 -3.374 -25.340 1.00 93.62 266 VAL A C 1
ATOM 2036 O O . VAL A 1 266 ? 5.346 -2.383 -24.853 1.00 93.62 266 VAL A O 1
ATOM 2039 N N . ASN A 1 267 ? 6.981 -3.291 -26.089 1.00 90.88 267 ASN A N 1
ATOM 2040 C CA . ASN A 1 267 ? 7.690 -2.045 -26.401 1.00 90.88 267 ASN A CA 1
ATOM 2041 C C . ASN A 1 267 ? 8.109 -1.225 -25.162 1.00 90.88 267 ASN A C 1
ATOM 2043 O O . ASN A 1 267 ? 8.154 0.004 -25.217 1.00 90.88 267 ASN A O 1
ATOM 2047 N N . VAL A 1 268 ? 8.439 -1.898 -24.054 1.00 89.88 268 VAL A N 1
ATOM 2048 C CA . VAL A 1 268 ? 8.967 -1.251 -22.843 1.00 89.88 268 VAL A CA 1
ATOM 2049 C C . VAL A 1 268 ? 10.484 -1.481 -22.778 1.00 89.88 268 VAL A C 1
ATOM 2051 O O . VAL A 1 268 ? 10.922 -2.623 -22.615 1.00 89.88 268 VAL A O 1
ATOM 2054 N N . PRO A 1 269 ? 11.317 -0.436 -22.926 1.00 89.88 269 PRO A N 1
ATOM 2055 C CA . PRO A 1 269 ? 12.769 -0.574 -22.922 1.00 89.88 269 PRO A CA 1
ATOM 2056 C C . PRO A 1 269 ? 13.314 -0.665 -21.487 1.00 89.88 269 PRO A C 1
ATOM 2058 O O . PRO A 1 269 ? 13.664 0.338 -20.875 1.00 89.88 269 PRO A O 1
ATOM 2061 N N . ILE A 1 270 ? 13.412 -1.881 -20.947 1.00 91.69 270 ILE A N 1
ATOM 2062 C CA . ILE A 1 270 ? 13.998 -2.117 -19.618 1.00 91.69 270 ILE A CA 1
ATOM 2063 C C . ILE A 1 270 ? 15.530 -2.144 -19.684 1.00 91.69 270 ILE A C 1
ATOM 2065 O O . ILE A 1 270 ? 16.121 -2.961 -20.391 1.00 91.69 270 ILE A O 1
ATOM 2069 N N . ILE A 1 271 ? 16.179 -1.300 -18.880 1.00 89.69 271 ILE A N 1
ATOM 2070 C CA . ILE A 1 271 ? 17.638 -1.247 -18.721 1.00 89.69 271 ILE A CA 1
ATOM 2071 C C . ILE A 1 271 ? 18.053 -2.080 -17.500 1.00 89.69 271 ILE A C 1
ATOM 2073 O O . ILE A 1 271 ? 17.954 -1.633 -16.360 1.00 89.69 271 ILE A O 1
ATOM 2077 N N . SER A 1 272 ? 18.543 -3.300 -17.722 1.00 87.62 272 SER A N 1
ATOM 2078 C CA . SER A 1 272 ? 18.891 -4.238 -16.639 1.00 87.62 272 SER A CA 1
ATOM 2079 C C . SER A 1 272 ? 20.333 -4.141 -16.130 1.00 87.62 272 SER A C 1
ATOM 2081 O O . SER A 1 272 ? 20.648 -4.676 -15.070 1.00 87.62 272 SER A O 1
ATOM 2083 N N . ASN A 1 273 ? 21.218 -3.457 -16.854 1.00 89.88 273 ASN A N 1
ATOM 2084 C CA . ASN A 1 273 ? 22.657 -3.389 -16.577 1.00 89.88 273 ASN A CA 1
ATOM 2085 C C . ASN A 1 273 ? 23.119 -2.043 -15.987 1.00 89.88 273 ASN A C 1
ATOM 2087 O O . ASN A 1 273 ? 24.321 -1.786 -15.923 1.00 89.88 273 ASN A O 1
ATOM 2091 N N . ALA A 1 274 ? 22.188 -1.188 -15.557 1.00 93.69 274 ALA A N 1
ATOM 2092 C CA . ALA A 1 274 ? 22.486 0.128 -14.989 1.00 93.69 274 ALA A CA 1
ATOM 2093 C C . ALA A 1 274 ? 21.635 0.412 -13.733 1.00 93.69 274 ALA A C 1
ATOM 2095 O O . ALA A 1 274 ? 20.777 1.303 -13.755 1.00 93.69 274 ALA A O 1
ATOM 2096 N N . PRO A 1 275 ? 21.840 -0.335 -12.633 1.00 95.69 275 PRO A N 1
ATOM 2097 C CA . PRO A 1 275 ? 21.089 -0.121 -11.401 1.00 95.69 275 PRO A CA 1
ATOM 2098 C C . PRO A 1 275 ? 21.327 1.289 -10.846 1.00 95.69 275 PRO A C 1
ATOM 2100 O O . PRO A 1 275 ? 22.419 1.854 -10.966 1.00 95.69 275 PRO A O 1
ATOM 2103 N N . VAL A 1 276 ? 20.307 1.861 -10.210 1.00 96.69 276 VAL A N 1
ATOM 2104 C CA . VAL A 1 276 ? 20.407 3.166 -9.556 1.00 96.69 276 VAL A CA 1
ATOM 2105 C C . VAL A 1 276 ? 20.945 2.995 -8.143 1.00 96.69 276 VAL A C 1
ATOM 2107 O O . VAL A 1 276 ? 20.436 2.220 -7.333 1.00 96.69 276 VAL A O 1
ATOM 2110 N N . LYS A 1 277 ? 22.003 3.745 -7.820 1.00 97.38 277 LYS A N 1
ATOM 2111 C CA . LYS A 1 277 ? 22.600 3.732 -6.483 1.00 97.38 277 LYS A CA 1
ATOM 2112 C C . LYS A 1 277 ? 21.543 4.093 -5.433 1.00 97.38 277 LYS A C 1
ATOM 2114 O O . LYS A 1 277 ? 20.915 5.140 -5.530 1.00 97.38 277 LYS A O 1
ATOM 2119 N N . GLY A 1 278 ? 21.401 3.247 -4.411 1.00 96.06 278 GLY A N 1
ATOM 2120 C CA . GLY A 1 278 ? 20.430 3.438 -3.329 1.00 96.06 278 GLY A CA 1
ATOM 2121 C C . GLY A 1 278 ? 19.032 2.884 -3.618 1.00 96.06 278 GLY A C 1
ATOM 2122 O O . GLY A 1 278 ? 18.171 2.995 -2.748 1.00 96.06 278 GLY A O 1
ATOM 2123 N N . PHE A 1 279 ? 18.807 2.260 -4.782 1.00 96.56 279 PHE A N 1
ATOM 2124 C CA . PHE A 1 279 ? 17.512 1.682 -5.146 1.00 96.56 279 PHE A CA 1
ATOM 2125 C C . PHE A 1 279 ? 16.993 0.690 -4.105 1.00 96.56 279 PHE A C 1
ATOM 2127 O O . PHE A 1 279 ? 15.854 0.826 -3.684 1.00 96.56 279 PHE A O 1
ATOM 2134 N N . ASP A 1 280 ? 17.819 -0.239 -3.616 1.00 95.56 280 ASP A N 1
ATOM 2135 C CA . ASP A 1 280 ? 17.370 -1.230 -2.627 1.00 95.56 280 ASP A CA 1
ATOM 2136 C C . ASP A 1 280 ? 16.902 -0.582 -1.318 1.00 95.56 280 ASP A C 1
ATOM 2138 O O . ASP A 1 280 ? 15.924 -1.022 -0.721 1.00 95.56 280 ASP A O 1
ATOM 2142 N N . ALA A 1 281 ? 17.559 0.499 -0.880 1.00 92.62 281 ALA A N 1
ATOM 2143 C CA . ALA A 1 281 ? 17.139 1.240 0.308 1.00 92.62 281 ALA A CA 1
ATOM 2144 C C . ALA A 1 281 ? 15.778 1.912 0.084 1.00 92.62 281 ALA A C 1
ATOM 2146 O O . ALA A 1 281 ? 14.904 1.846 0.948 1.00 92.62 281 ALA A O 1
ATOM 2147 N N . TYR A 1 282 ? 15.585 2.519 -1.090 1.00 93.81 282 TYR A N 1
ATOM 2148 C CA . TYR A 1 282 ? 14.298 3.075 -1.491 1.00 93.81 282 TYR A CA 1
ATOM 2149 C C . TYR A 1 282 ? 13.217 1.990 -1.571 1.00 93.81 282 TYR A C 1
ATOM 2151 O O . TYR A 1 282 ? 12.193 2.118 -0.904 1.00 93.81 282 TYR A O 1
ATOM 2159 N N . ALA A 1 283 ? 13.465 0.904 -2.305 1.00 93.56 283 ALA A N 1
ATOM 2160 C CA . ALA A 1 283 ? 12.544 -0.215 -2.450 1.00 93.56 283 ALA A CA 1
ATOM 2161 C C . ALA A 1 283 ? 12.136 -0.746 -1.073 1.00 93.56 283 ALA A C 1
ATOM 2163 O O . ALA A 1 283 ? 10.949 -0.817 -0.776 1.00 93.56 283 ALA A O 1
ATOM 2164 N N . ASN A 1 284 ? 13.095 -1.009 -0.183 1.00 89.69 284 ASN A N 1
ATOM 2165 C CA . ASN A 1 284 ? 12.798 -1.442 1.180 1.00 89.69 284 ASN A CA 1
ATOM 2166 C C . ASN A 1 284 ? 11.938 -0.424 1.940 1.00 89.69 284 ASN A C 1
ATOM 2168 O O . ASN A 1 284 ? 10.935 -0.822 2.513 1.00 89.69 284 ASN A O 1
ATOM 2172 N N . SER A 1 285 ? 12.217 0.882 1.860 1.00 85.25 285 SER A N 1
ATOM 2173 C CA . SER A 1 285 ? 11.391 1.893 2.544 1.00 85.25 285 SER A CA 1
ATOM 2174 C C . SER A 1 285 ? 9.927 1.938 2.082 1.00 85.25 285 SER A C 1
ATOM 2176 O O . SER A 1 285 ? 9.050 2.265 2.879 1.00 85.25 285 SER A O 1
ATOM 2178 N N . VAL A 1 286 ? 9.648 1.596 0.818 1.00 85.75 286 VAL A N 1
ATOM 2179 C CA . VAL A 1 286 ? 8.277 1.548 0.278 1.00 85.75 286 VAL A CA 1
ATOM 2180 C C . VAL A 1 286 ? 7.614 0.204 0.590 1.00 85.75 286 VAL A C 1
ATOM 2182 O O . VAL A 1 286 ? 6.418 0.146 0.881 1.00 85.75 286 VAL A O 1
ATOM 2185 N N . ARG A 1 287 ? 8.391 -0.884 0.584 1.00 86.00 287 ARG A N 1
ATOM 2186 C CA . ARG A 1 287 ? 7.935 -2.233 0.955 1.00 86.00 287 ARG A CA 1
ATOM 2187 C C . ARG A 1 287 ? 7.655 -2.357 2.449 1.00 86.00 287 ARG A C 1
ATOM 2189 O O . ARG A 1 287 ? 6.751 -3.097 2.836 1.00 86.00 287 ARG A O 1
ATOM 2196 N N . ASP A 1 288 ? 8.400 -1.635 3.281 1.00 76.94 288 ASP A N 1
ATOM 2197 C CA . ASP A 1 288 ? 8.343 -1.732 4.735 1.00 76.94 288 ASP A CA 1
ATOM 2198 C C . ASP A 1 288 ? 6.931 -1.484 5.269 1.00 76.94 288 ASP A C 1
ATOM 2200 O O . ASP A 1 288 ? 6.431 -2.368 5.949 1.00 76.94 288 ASP A O 1
ATOM 2204 N N . PRO A 1 289 ? 6.197 -0.407 4.936 1.00 68.44 289 PRO A N 1
ATOM 2205 C CA . PRO A 1 289 ? 4.812 -0.243 5.383 1.00 68.44 289 PRO A CA 1
ATOM 2206 C C . PRO A 1 289 ? 3.874 -1.399 4.998 1.00 68.44 289 PRO A C 1
ATOM 2208 O O . PRO A 1 289 ? 2.993 -1.758 5.782 1.00 68.44 289 PRO A O 1
ATOM 2211 N N . ILE A 1 290 ? 4.068 -2.004 3.819 1.00 74.50 290 ILE A N 1
ATOM 2212 C CA . ILE A 1 290 ? 3.250 -3.124 3.323 1.00 74.50 290 ILE A CA 1
ATOM 2213 C C . ILE A 1 290 ? 3.531 -4.384 4.151 1.00 74.50 290 ILE A C 1
ATOM 2215 O O . ILE A 1 290 ? 2.608 -5.047 4.630 1.00 74.50 290 ILE A O 1
ATOM 2219 N N . ARG A 1 291 ? 4.813 -4.687 4.372 1.00 69.00 291 ARG A N 1
ATOM 2220 C CA . ARG A 1 291 ? 5.279 -5.853 5.140 1.00 69.00 291 ARG A CA 1
ATOM 2221 C C . ARG A 1 291 ? 5.041 -5.689 6.641 1.00 69.00 291 ARG A C 1
ATOM 2223 O O . ARG A 1 291 ? 4.578 -6.602 7.318 1.00 69.00 291 ARG A O 1
ATOM 2230 N N . TYR A 1 292 ? 5.279 -4.489 7.153 1.00 56.56 292 TYR A N 1
ATOM 2231 C CA . TYR A 1 292 ? 5.129 -4.116 8.554 1.00 56.56 292 TYR A CA 1
ATOM 2232 C C . TYR A 1 292 ? 3.666 -4.110 9.008 1.00 56.56 292 TYR A C 1
ATOM 2234 O O . TYR A 1 292 ? 3.401 -4.376 10.186 1.00 56.56 292 TYR A O 1
ATOM 2242 N N . ARG A 1 293 ? 2.709 -3.862 8.096 1.00 57.22 293 ARG A N 1
ATOM 2243 C CA . ARG A 1 293 ? 1.276 -4.038 8.378 1.00 57.22 293 ARG A CA 1
ATOM 2244 C C . ARG A 1 293 ? 0.989 -5.475 8.840 1.00 57.22 293 ARG A C 1
ATOM 2246 O O . ARG A 1 293 ? 0.520 -5.643 9.966 1.00 57.22 293 ARG A O 1
ATOM 2253 N N . LYS A 1 294 ? 1.400 -6.475 8.045 1.00 52.41 294 LYS A N 1
ATOM 2254 C CA . LYS A 1 294 ? 1.179 -7.908 8.323 1.00 52.41 294 LYS A CA 1
ATOM 2255 C C . LYS A 1 294 ? 1.749 -8.360 9.672 1.00 52.41 294 LYS A C 1
ATOM 2257 O O . LYS A 1 294 ? 1.090 -9.087 10.409 1.00 52.41 294 LYS A O 1
ATOM 2262 N N . GLU A 1 295 ? 2.968 -7.944 10.011 1.00 44.12 295 GLU A N 1
ATOM 2263 C CA . GLU A 1 295 ? 3.686 -8.525 11.159 1.00 44.12 295 GLU A CA 1
ATOM 2264 C C . GLU A 1 295 ? 3.489 -7.765 12.477 1.00 44.12 295 GLU A C 1
ATOM 2266 O O . GLU A 1 295 ? 3.455 -8.374 13.548 1.00 44.12 295 GLU A O 1
ATOM 2271 N N . ASN A 1 296 ? 3.345 -6.436 12.427 1.00 40.56 296 ASN A N 1
ATOM 2272 C CA . ASN A 1 296 ? 3.433 -5.599 13.624 1.00 40.56 296 ASN A CA 1
ATOM 2273 C C . ASN A 1 296 ? 2.206 -4.724 13.866 1.00 40.56 296 ASN A C 1
ATOM 2275 O O . ASN A 1 296 ? 2.025 -4.257 14.991 1.00 40.56 296 ASN A O 1
ATOM 2279 N N . TYR A 1 297 ? 1.413 -4.371 12.850 1.00 42.56 297 TYR A N 1
ATOM 2280 C CA . TYR A 1 297 ? 0.229 -3.514 13.030 1.00 42.56 297 TYR A CA 1
ATOM 2281 C C . TYR A 1 297 ? -0.962 -4.335 13.524 1.00 42.56 297 TYR A C 1
ATOM 2283 O O . TYR A 1 297 ? -1.514 -4.045 14.586 1.00 42.56 297 TYR A O 1
ATOM 2291 N N . ASP A 1 298 ? -1.269 -5.428 12.828 1.00 48.62 298 ASP A N 1
ATOM 2292 C CA . ASP A 1 298 ? -2.469 -6.217 13.107 1.00 48.62 298 ASP A CA 1
ATOM 2293 C C . ASP A 1 298 ? -2.316 -7.144 14.318 1.00 48.62 298 ASP A C 1
ATOM 2295 O O . ASP A 1 298 ? -3.310 -7.512 14.942 1.00 48.62 298 ASP A O 1
ATOM 2299 N N . LYS A 1 299 ? -1.085 -7.523 14.684 1.00 49.00 299 LYS A N 1
ATOM 2300 C CA . LYS A 1 299 ? -0.826 -8.466 15.781 1.00 49.00 299 LYS A CA 1
ATOM 2301 C C . LYS A 1 299 ? -1.118 -7.878 17.174 1.00 49.00 299 LYS A C 1
ATOM 2303 O O . LYS A 1 299 ? -1.943 -8.461 17.870 1.00 49.00 299 LYS A O 1
ATOM 2308 N N . PRO A 1 300 ? -0.570 -6.719 17.593 1.00 43.44 300 PRO A N 1
ATOM 2309 C CA . PRO A 1 300 ? -0.881 -6.142 18.905 1.00 43.44 300 PRO A CA 1
ATOM 2310 C C . PRO A 1 300 ? -2.343 -5.699 19.030 1.00 43.44 300 PRO A C 1
ATOM 2312 O O . PRO A 1 300 ? -2.910 -5.743 20.119 1.00 43.44 300 PRO A O 1
ATOM 2315 N N . VAL A 1 301 ? -2.961 -5.279 17.918 1.00 48.47 301 VAL A N 1
ATOM 2316 C CA . VAL A 1 301 ? -4.393 -4.960 17.863 1.00 48.47 301 VAL A CA 1
ATOM 2317 C C . VAL A 1 301 ? -5.211 -6.236 18.080 1.00 48.47 301 VAL A C 1
ATOM 2319 O O . VAL A 1 301 ? -6.040 -6.257 18.988 1.00 48.47 301 VAL A O 1
ATOM 2322 N N . ARG A 1 302 ? -4.923 -7.328 17.352 1.00 52.66 302 ARG A N 1
ATOM 2323 C CA . ARG A 1 302 ? -5.537 -8.649 17.585 1.00 52.66 302 ARG A CA 1
ATOM 2324 C C . ARG A 1 302 ? -5.344 -9.142 19.018 1.00 52.66 302 ARG A C 1
ATOM 2326 O O . ARG A 1 302 ? -6.314 -9.544 19.647 1.00 52.66 302 ARG A O 1
ATOM 2333 N N . GLU A 1 303 ? -4.132 -9.072 19.561 1.00 52.91 303 GLU A N 1
ATOM 2334 C CA . GLU A 1 303 ? -3.823 -9.516 20.929 1.00 52.91 303 GLU A CA 1
ATOM 2335 C C . GLU A 1 303 ? -4.590 -8.704 21.985 1.00 52.91 303 GLU A C 1
ATOM 2337 O O . GLU A 1 303 ? -5.173 -9.274 22.913 1.00 52.91 303 GLU A O 1
ATOM 2342 N N . ALA A 1 304 ? -4.653 -7.377 21.829 1.00 48.78 304 ALA A N 1
ATOM 2343 C CA . ALA A 1 304 ? -5.447 -6.513 22.697 1.00 48.78 304 ALA A CA 1
ATOM 2344 C C . ALA A 1 304 ? -6.948 -6.841 22.607 1.00 48.78 304 ALA A C 1
ATOM 2346 O O . ALA A 1 304 ? -7.637 -6.865 23.629 1.00 48.78 304 ALA A O 1
ATOM 2347 N N . TRP A 1 305 ? -7.454 -7.154 21.413 1.00 53.12 305 TRP A N 1
ATOM 2348 C CA . TRP A 1 305 ? -8.845 -7.562 21.215 1.00 53.12 305 TRP A CA 1
ATOM 2349 C C . TRP A 1 305 ? -9.160 -8.940 21.782 1.00 53.12 305 TRP A C 1
ATOM 2351 O O . TRP A 1 305 ? -10.182 -9.102 22.446 1.00 53.12 305 TRP A O 1
ATOM 2361 N N . GLU A 1 306 ? -8.287 -9.927 21.603 1.00 53.97 306 GLU A N 1
ATOM 2362 C CA . GLU A 1 306 ? -8.450 -11.238 22.228 1.00 53.97 306 GLU A CA 1
ATOM 2363 C C . GLU A 1 306 ? -8.483 -11.137 23.751 1.00 53.97 306 GLU A C 1
ATOM 2365 O O . GLU A 1 306 ? -9.275 -11.828 24.399 1.00 53.97 306 GLU A O 1
ATOM 2370 N N . LEU A 1 307 ? -7.657 -10.259 24.326 1.00 47.44 307 LEU A N 1
ATOM 2371 C CA . LEU A 1 307 ? -7.675 -9.957 25.750 1.00 47.44 307 LEU A CA 1
ATOM 2372 C C . LEU A 1 307 ? -9.032 -9.365 26.162 1.00 47.44 307 LEU A C 1
ATOM 2374 O O . LEU A 1 307 ? -9.650 -9.855 27.106 1.00 47.44 307 LEU A O 1
ATOM 2378 N N . LEU A 1 308 ? -9.539 -8.370 25.427 1.00 44.69 308 LEU A N 1
ATOM 2379 C CA . LEU A 1 308 ? -10.848 -7.759 25.685 1.00 44.69 308 LEU A CA 1
ATOM 2380 C C . LEU A 1 308 ? -12.004 -8.761 25.542 1.00 44.69 308 LEU A C 1
ATOM 2382 O O . LEU A 1 308 ? -12.890 -8.784 26.394 1.00 44.69 308 LEU A O 1
ATOM 2386 N N . ARG A 1 309 ? -11.975 -9.643 24.536 1.00 49.75 309 ARG A N 1
ATOM 2387 C CA . ARG A 1 309 ? -12.972 -10.708 24.334 1.00 49.75 309 ARG A CA 1
ATOM 2388 C C . ARG A 1 309 ? -12.959 -11.719 25.480 1.00 49.75 309 ARG A C 1
ATOM 2390 O O . ARG A 1 309 ? -14.016 -12.079 25.991 1.00 49.75 309 ARG A O 1
ATOM 2397 N N . LYS A 1 310 ? -11.772 -12.145 25.929 1.00 52.50 310 LYS A N 1
ATOM 2398 C CA . LYS A 1 310 ? -11.607 -13.038 27.092 1.00 52.50 310 LYS A CA 1
ATOM 2399 C C . LYS A 1 310 ? -12.094 -12.385 28.390 1.00 52.50 310 LYS A C 1
ATOM 2401 O O . LYS A 1 310 ? -12.645 -13.073 29.246 1.00 52.50 310 LYS A O 1
ATOM 2406 N N . LEU A 1 311 ? -11.911 -11.073 28.538 1.00 42.44 311 LEU A N 1
ATOM 2407 C CA . LEU A 1 311 ? -12.371 -10.314 29.703 1.00 42.44 311 LEU A CA 1
ATOM 2408 C C . LEU A 1 311 ? -13.890 -10.072 29.680 1.00 42.44 311 LEU A C 1
ATOM 2410 O O . LEU A 1 311 ? -14.531 -10.231 30.714 1.00 42.44 311 LEU A O 1
ATOM 2414 N N . GLY A 1 312 ? -14.479 -9.776 28.517 1.00 37.22 312 GLY A N 1
ATOM 2415 C CA . GLY A 1 312 ? -15.930 -9.622 28.343 1.00 37.22 312 GLY A CA 1
ATOM 2416 C C . GLY A 1 312 ? -16.709 -10.940 28.444 1.00 37.22 312 GLY A C 1
ATOM 2417 O O . GLY A 1 312 ? -17.818 -10.969 28.969 1.00 37.22 312 GLY A O 1
ATOM 2418 N N . ALA A 1 313 ? -16.113 -12.064 28.035 1.00 35.69 313 ALA A N 1
ATOM 2419 C CA . ALA A 1 313 ? -16.698 -13.390 28.250 1.00 35.69 313 ALA A CA 1
ATOM 2420 C C . ALA A 1 313 ? -16.763 -13.775 29.742 1.00 35.69 313 ALA A C 1
ATOM 2422 O O . ALA A 1 313 ? -17.647 -14.528 30.141 1.00 35.69 313 ALA A O 1
ATOM 2423 N N . LYS A 1 314 ? -15.869 -13.231 30.583 1.00 39.16 314 LYS A N 1
ATOM 2424 C CA . LYS A 1 314 ? -15.878 -13.454 32.039 1.00 39.16 314 LYS A CA 1
ATOM 2425 C C . LYS A 1 314 ? -16.913 -12.612 32.789 1.00 39.16 314 LYS A C 1
ATOM 2427 O O . LYS A 1 314 ? -17.268 -12.973 33.905 1.00 39.16 314 LYS A O 1
ATOM 2432 N N . THR A 1 315 ? -17.415 -11.519 32.212 1.00 32.59 315 THR A N 1
ATOM 2433 C CA . THR A 1 315 ? -18.416 -10.662 32.874 1.00 32.59 315 THR A CA 1
ATOM 2434 C C . THR A 1 315 ? -19.860 -11.130 32.677 1.00 32.59 315 THR A C 1
ATOM 2436 O O . THR A 1 315 ? -20.734 -10.654 33.392 1.00 32.59 315 THR A O 1
ATOM 2439 N N . ASN A 1 316 ? -20.112 -12.090 31.776 1.00 32.69 316 ASN A N 1
ATOM 2440 C CA . ASN A 1 316 ? -21.450 -12.656 31.539 1.00 32.69 316 ASN A CA 1
ATOM 2441 C C . ASN A 1 316 ? -21.769 -13.909 32.370 1.00 32.69 316 ASN A C 1
ATOM 2443 O O . ASN A 1 316 ? -22.859 -14.461 32.250 1.00 32.69 316 ASN A O 1
ATOM 2447 N N . THR A 1 317 ? -20.871 -14.346 33.250 1.00 32.38 317 THR A N 1
ATOM 2448 C CA . THR A 1 317 ? -21.233 -15.273 34.325 1.00 32.38 317 THR A CA 1
ATOM 2449 C C . THR A 1 317 ? -21.450 -14.468 35.594 1.00 32.38 317 THR A C 1
ATOM 2451 O O . THR A 1 317 ? -20.522 -14.276 36.375 1.00 32.38 317 THR A O 1
ATOM 2454 N N . THR A 1 318 ? -22.667 -13.968 35.792 1.00 30.06 318 THR A N 1
ATOM 2455 C CA . THR A 1 318 ? -23.149 -13.598 37.126 1.00 30.06 318 THR A CA 1
ATOM 2456 C C . THR A 1 318 ? -23.671 -14.877 37.791 1.00 30.06 318 THR A C 1
ATOM 2458 O O . THR A 1 318 ? -24.710 -15.382 37.368 1.00 30.06 318 THR A O 1
ATOM 2461 N N . PRO A 1 319 ? -23.004 -15.448 38.811 1.00 36.00 319 PRO A N 1
ATOM 2462 C CA . PRO A 1 319 ? -23.655 -16.387 39.707 1.00 36.00 319 PRO A CA 1
ATOM 2463 C C . PRO A 1 319 ? -24.458 -15.556 40.708 1.00 36.00 319 PRO A C 1
ATOM 2465 O O . PRO A 1 319 ? -23.888 -14.945 41.607 1.00 36.00 319 PRO A O 1
ATOM 2468 N N . GLY A 1 320 ? -25.774 -15.474 40.526 1.00 37.97 320 GLY A N 1
ATOM 2469 C CA . GLY A 1 320 ? -26.620 -14.784 41.498 1.00 37.97 320 GLY A CA 1
ATOM 2470 C C . GLY A 1 320 ? -27.936 -14.280 40.939 1.00 37.97 320 GLY A C 1
ATOM 2471 O O . GLY A 1 320 ? -28.169 -13.079 40.934 1.00 37.97 320 GLY A O 1
ATOM 2472 N N . ALA A 1 321 ? -28.799 -15.185 40.482 1.00 36.94 321 ALA A N 1
ATOM 2473 C CA . ALA A 1 321 ? -30.210 -14.870 40.292 1.00 36.94 321 ALA A CA 1
ATOM 2474 C C . ALA A 1 321 ? -31.080 -16.134 40.351 1.00 36.94 321 ALA A C 1
ATOM 2476 O O . ALA A 1 321 ? -31.796 -16.423 39.403 1.00 36.94 321 ALA A O 1
ATOM 2477 N N . GLU A 1 322 ? -31.066 -16.873 41.465 1.00 33.22 322 GLU A N 1
ATOM 2478 C CA . GLU A 1 322 ? -32.217 -17.718 41.809 1.00 33.22 322 GLU A CA 1
ATOM 2479 C C . GLU A 1 322 ? -32.611 -17.589 43.288 1.00 33.22 322 GLU A C 1
ATOM 2481 O O . GLU A 1 322 ? -32.052 -18.211 44.183 1.00 33.22 322 GLU A O 1
ATOM 2486 N N . LYS A 1 323 ? -33.629 -16.737 43.470 1.00 34.28 323 LYS A N 1
ATOM 2487 C CA . LYS A 1 323 ? -34.818 -16.906 44.321 1.00 34.28 323 LYS A CA 1
ATOM 2488 C C . LYS A 1 323 ? -34.621 -17.026 45.838 1.00 34.28 323 LYS A C 1
ATOM 2490 O O . LYS A 1 323 ? -34.608 -18.112 46.402 1.00 34.28 323 LYS A O 1
ATOM 2495 N N . GLN A 1 324 ? -34.759 -15.883 46.510 1.00 36.00 324 GLN A N 1
ATOM 2496 C CA . GLN A 1 324 ? -35.654 -15.799 47.668 1.00 36.00 324 GLN A CA 1
ATOM 2497 C C . GLN A 1 324 ? -37.006 -15.254 47.195 1.00 36.00 324 GLN A C 1
ATOM 2499 O O . GLN A 1 324 ? -37.092 -14.100 46.784 1.00 36.00 324 GLN A O 1
ATOM 2504 N N . ASN A 1 325 ? -38.023 -16.122 47.179 1.00 37.31 325 ASN A N 1
ATOM 2505 C CA . ASN A 1 325 ? -39.434 -15.809 47.450 1.00 37.31 325 ASN A CA 1
ATOM 2506 C C . ASN A 1 325 ? -40.292 -17.082 47.315 1.00 37.31 325 ASN A C 1
ATOM 2508 O O . ASN A 1 325 ? -40.894 -17.325 46.268 1.00 37.31 325 ASN A O 1
ATOM 2512 N N . ARG A 1 326 ? -40.314 -17.892 48.377 1.00 36.59 326 ARG A N 1
ATOM 2513 C CA . ARG A 1 326 ? -41.498 -18.409 49.092 1.00 36.59 326 ARG A CA 1
ATOM 2514 C C . ARG A 1 326 ? -41.059 -19.400 50.160 1.00 36.59 326 ARG A C 1
ATOM 2516 O O . ARG A 1 326 ? -40.201 -20.246 49.838 1.00 36.59 326 ARG A O 1
#

Radius of gyration: 24.38 Å; chains: 1; bounding box: 64×48×76 Å

Secondary structure (DSSP, 8-state):
-HHHHHHHGGGGTPPPS--SSPPP---EEEEEE-SSEEEEEEES--HHHHHHHHHHHH---SSPPBS--SSSS--EEEEEEEETTEEEEEEEEE-TT--EEEEEEEEEBTB--S-SS---HHHHHHHHHHHHHHHHT-HHHHHHHHHHHHHHHHHH-HHHHHHHHHH-GGGEEEEEESTTSS-EEEEEEEETTTEEEEEEEEEEEETTTTEEEEE-S--EEEEEEEEEEEE-TTS-EEEEEEEEEEEE-HHHHHHHHHTTT-GGGGT-----S-PPTTHHHHHHHHHHHHHHIIIIIHHHHHHHHHHHHHHHHHHT----------

pLDDT: mean 74.64, std 20.39, range [30.06, 97.38]

Sequence (326 aa):
MGAFILRMAPQYGVCLLTTNGLPAIPAKWRFKADSNEFSLVLAGDYFPQLHTFLTRAVGPALGSPTTNSPGELPGITAYYGTNSGVTISCGSGKDDDGKQHTGFAIVNYGAASVGSGALSAAQDSQLFRKIVSELEKNPLKEYECHDKAVEHAVDILTFPKEVETLFGATNVDHFISNFSGAAIWNSAAYFAGRYTLELRVPIAIDYEHCRVKNVLGPAEIWIDEVTKVDFSRSGAPGARLEGGHWRLKENEWRSLVKNGGNWSVVNVPIISNAPVKGFDAYANSVRDPIRYRKENYDKPVREAWELLRKLGAKTNTTPGAEKQNR